Protein AF-A0AB34JP98-F1 (afdb_monomer_lite)

Sequence (285 aa):
MFPFFKPPPPPPPPPLPWWGEPVTPLLPNLSVLEASLFVIFMSFLMFVRIYGETHEMKKKADLHMGALNRVNVFKECFLGYVNAGMLEPIIAIASDDVLSARALVINMCQLIGLFSWLYLLSDAFDITDTQQGFIYWDRVCEQGTKTSKDLPEWLIVKKAESKGYRTDDAVALRGSILRDVALWFMLACSMSAFFGVTTHRDVIHSHAVVILWALLHHQSRLATAWRGTGYFHTFFSPSAALLPLEYCFNLTDQEMIGDEDGVGDLDKWRQYIISESGVELIIHA

Structure (mmCIF, N/CA/C/O backbone):
data_AF-A0AB34JP98-F1
#
_entry.id   AF-A0AB34JP98-F1
#
loop_
_atom_site.group_PDB
_atom_site.id
_atom_site.type_symbol
_atom_site.label_atom_id
_atom_site.label_alt_id
_atom_site.label_comp_id
_atom_site.label_asym_id
_atom_site.label_entity_id
_atom_site.label_seq_id
_atom_site.pdbx_PDB_ins_code
_atom_site.Cartn_x
_atom_site.Cartn_y
_atom_site.Cartn_z
_atom_site.occupancy
_atom_site.B_iso_or_equiv
_atom_site.auth_seq_id
_atom_site.auth_comp_id
_atom_site.auth_asym_id
_atom_site.auth_atom_id
_atom_site.pdbx_PDB_model_num
ATOM 1 N N . MET A 1 1 ? 46.764 -34.231 -48.832 1.00 47.03 1 MET A N 1
ATOM 2 C CA . MET A 1 1 ? 46.264 -32.870 -48.542 1.00 47.03 1 MET A CA 1
ATOM 3 C C . MET A 1 1 ? 44.866 -33.049 -47.966 1.00 47.03 1 MET A C 1
ATOM 5 O O . MET A 1 1 ? 43.981 -33.457 -48.704 1.00 47.03 1 MET A O 1
ATOM 9 N N . PHE A 1 2 ? 44.704 -32.949 -46.643 1.00 46.94 2 PHE A N 1
ATOM 10 C CA . PHE A 1 2 ? 43.411 -33.194 -45.992 1.00 46.94 2 PHE A CA 1
ATOM 11 C C . PHE A 1 2 ? 42.450 -32.031 -46.283 1.00 46.94 2 PHE A C 1
ATOM 13 O O . PHE A 1 2 ? 42.879 -30.878 -46.201 1.00 46.94 2 PHE A O 1
ATOM 20 N N . PRO A 1 3 ? 41.181 -32.300 -46.631 1.00 56.00 3 PRO A N 1
ATOM 21 C CA . PRO A 1 3 ? 40.199 -31.247 -46.825 1.00 56.00 3 PRO A CA 1
ATOM 22 C C . PRO A 1 3 ? 39.907 -30.575 -45.480 1.00 56.00 3 PRO A C 1
ATOM 24 O O . PRO A 1 3 ? 39.622 -31.241 -44.484 1.00 56.00 3 PRO A O 1
ATOM 27 N N . PHE A 1 4 ? 39.997 -29.246 -45.459 1.00 52.81 4 PHE A N 1
ATOM 28 C CA . PHE A 1 4 ? 39.575 -28.414 -44.339 1.00 52.81 4 PHE A CA 1
ATOM 29 C C . PHE A 1 4 ? 38.091 -28.675 -44.046 1.00 52.81 4 PHE A C 1
ATOM 31 O O . PHE A 1 4 ? 37.215 -28.236 -44.793 1.00 52.81 4 PHE A O 1
ATOM 38 N N . PHE A 1 5 ? 37.803 -29.382 -42.953 1.00 58.97 5 PHE A N 1
ATOM 39 C CA . PHE A 1 5 ? 36.463 -29.435 -42.383 1.00 58.97 5 PHE A CA 1
ATOM 40 C C . PHE A 1 5 ? 36.137 -28.054 -41.818 1.00 58.97 5 PHE A C 1
ATOM 42 O O . PHE A 1 5 ? 36.693 -27.629 -40.806 1.00 58.97 5 PHE A O 1
ATOM 49 N N . LYS A 1 6 ? 35.249 -27.332 -42.501 1.00 60.62 6 LYS A N 1
ATOM 50 C CA . LYS A 1 6 ? 34.648 -26.116 -41.960 1.00 60.62 6 LYS A CA 1
ATOM 51 C C . LYS A 1 6 ? 33.726 -26.557 -40.812 1.00 60.62 6 LYS A C 1
ATOM 53 O O . LYS A 1 6 ? 32.852 -27.388 -41.068 1.00 60.62 6 LYS A O 1
ATOM 58 N N . PRO A 1 7 ? 33.922 -26.085 -39.569 1.00 69.94 7 PRO A N 1
ATOM 59 C CA . PRO A 1 7 ? 33.027 -26.448 -38.481 1.00 69.94 7 PRO A CA 1
ATOM 60 C C . PRO A 1 7 ? 31.597 -26.004 -38.823 1.00 69.94 7 PRO A C 1
ATOM 62 O O . PRO A 1 7 ? 31.424 -24.963 -39.473 1.00 69.94 7 PRO A O 1
ATOM 65 N N . PRO A 1 8 ? 30.577 -26.794 -38.442 1.00 75.25 8 PRO A N 1
ATOM 66 C CA . PRO A 1 8 ? 29.191 -26.418 -38.661 1.00 75.25 8 PRO A CA 1
ATOM 67 C C . PRO A 1 8 ? 28.906 -25.076 -37.971 1.00 75.25 8 PRO A C 1
ATOM 69 O O . PRO A 1 8 ? 29.498 -24.790 -36.924 1.00 75.25 8 PRO A O 1
ATOM 72 N N . PRO A 1 9 ? 28.032 -24.235 -38.552 1.00 75.69 9 PRO A N 1
ATOM 73 C CA . PRO A 1 9 ? 27.639 -22.993 -37.909 1.00 75.69 9 PRO A CA 1
ATOM 74 C C . PRO A 1 9 ? 27.062 -23.297 -36.517 1.00 75.69 9 PRO A C 1
ATOM 76 O O . PRO A 1 9 ? 26.390 -24.322 -36.352 1.00 75.69 9 PRO A O 1
ATOM 79 N N . PRO A 1 10 ? 27.328 -22.440 -35.515 1.00 74.44 10 PRO A N 1
ATOM 80 C CA . PRO A 1 10 ? 26.731 -22.607 -34.201 1.00 74.44 10 PRO A CA 1
ATOM 81 C C . PRO A 1 10 ? 25.202 -22.627 -34.334 1.00 74.44 10 PRO A C 1
ATOM 83 O O . PRO A 1 10 ? 24.657 -21.939 -35.206 1.00 74.44 10 PRO A O 1
ATOM 86 N N . PRO A 1 11 ? 24.502 -23.422 -33.504 1.00 77.12 11 PRO A N 1
ATOM 87 C CA . PRO A 1 11 ? 23.050 -23.422 -33.502 1.00 77.12 11 PRO A CA 1
ATOM 88 C C . PRO A 1 11 ? 22.539 -21.996 -33.254 1.00 77.12 11 PRO A C 1
ATOM 90 O O . PRO A 1 11 ? 23.183 -21.239 -32.516 1.00 77.12 11 PRO A O 1
ATOM 93 N N . PRO A 1 12 ? 21.407 -21.612 -33.868 1.00 76.62 12 PRO A N 1
ATOM 94 C CA . PRO A 1 12 ? 20.801 -20.324 -33.583 1.00 76.62 12 PRO A CA 1
ATOM 95 C C . PRO A 1 12 ? 20.562 -20.208 -32.071 1.00 76.62 12 PRO A C 1
ATOM 97 O O . PRO A 1 12 ? 20.202 -21.208 -31.436 1.00 76.62 12 PRO A O 1
ATOM 100 N N . PRO A 1 13 ? 20.788 -19.021 -31.479 1.00 73.69 13 PRO A N 1
ATOM 101 C CA . PRO A 1 13 ? 20.488 -18.811 -30.074 1.00 73.69 13 PRO A CA 1
ATOM 102 C C . PRO A 1 13 ? 19.017 -19.166 -29.813 1.00 73.69 13 PRO A C 1
ATOM 104 O O . PRO A 1 13 ? 18.175 -18.955 -30.694 1.00 73.69 13 PRO A O 1
ATOM 107 N N . PRO A 1 14 ? 18.700 -19.731 -28.635 1.00 76.69 14 PRO A N 1
ATOM 108 C CA . PRO A 1 14 ? 17.322 -20.029 -28.287 1.00 76.69 14 PRO A CA 1
ATOM 109 C C . PRO A 1 14 ? 16.480 -18.751 -28.411 1.00 76.69 14 PRO A C 1
ATOM 111 O O . PRO A 1 14 ? 16.977 -17.670 -28.070 1.00 76.69 14 PRO A O 1
ATOM 114 N N . PRO A 1 15 ? 15.235 -18.852 -28.914 1.00 68.94 15 PRO A N 1
ATOM 115 C CA . PRO A 1 15 ? 14.340 -17.708 -28.961 1.00 68.94 15 PRO A CA 1
ATOM 116 C C . PRO A 1 15 ? 14.237 -17.113 -27.560 1.00 68.94 15 PRO A C 1
ATOM 118 O O . PRO A 1 15 ? 14.167 -17.847 -26.567 1.00 68.94 15 PRO A O 1
ATOM 121 N N . LEU A 1 16 ? 14.288 -15.782 -27.487 1.00 64.19 16 LEU A N 1
ATOM 122 C CA . LEU A 1 16 ? 14.105 -15.098 -26.220 1.00 64.19 16 LEU A CA 1
ATOM 123 C C . LEU A 1 16 ? 12.749 -15.527 -25.648 1.00 64.19 16 LEU A C 1
ATOM 125 O O . LEU A 1 16 ? 11.778 -15.671 -26.393 1.00 64.19 16 LEU A O 1
ATOM 129 N N . PRO A 1 17 ? 12.665 -15.775 -24.337 1.00 69.06 17 PRO A N 1
ATOM 130 C CA . PRO A 1 17 ? 11.375 -16.033 -23.732 1.00 69.06 17 PRO A CA 1
ATOM 131 C C . PRO A 1 17 ? 10.447 -14.834 -23.965 1.00 69.06 17 PRO A C 1
ATOM 133 O O . PRO A 1 17 ? 10.914 -13.703 -24.076 1.00 69.06 17 PRO A O 1
ATOM 136 N N . TRP A 1 18 ? 9.135 -15.073 -24.008 1.00 60.84 18 TRP A N 1
ATOM 137 C CA . TRP A 1 18 ? 8.120 -14.076 -24.389 1.00 60.84 18 TRP A CA 1
ATOM 138 C C . TRP A 1 18 ? 8.167 -12.766 -23.575 1.00 60.84 18 TRP A C 1
ATOM 140 O O . TRP A 1 18 ? 7.669 -11.742 -24.026 1.00 60.84 18 TRP A O 1
ATOM 150 N N . TRP A 1 19 ? 8.787 -12.772 -22.391 1.00 57.00 19 TRP A N 1
ATOM 151 C CA . TRP A 1 19 ? 8.997 -11.584 -21.555 1.00 57.00 19 TRP A CA 1
ATOM 152 C C . TRP A 1 19 ? 10.224 -10.734 -21.940 1.00 57.00 19 TRP A C 1
ATOM 154 O O . TRP A 1 19 ? 10.416 -9.653 -21.384 1.00 57.00 19 TRP A O 1
ATOM 164 N N . GLY A 1 20 ? 11.079 -11.226 -22.841 1.00 49.75 20 GLY A N 1
ATOM 165 C CA . GLY A 1 20 ? 12.295 -10.571 -23.330 1.00 49.75 20 GLY A CA 1
ATOM 166 C C . GLY A 1 20 ? 12.201 -10.050 -24.766 1.00 49.75 20 GLY A C 1
ATOM 167 O O . GLY A 1 20 ? 13.146 -9.415 -25.230 1.00 49.75 20 GLY A O 1
ATOM 168 N N . GLU A 1 21 ? 11.096 -10.301 -25.471 1.00 55.06 21 GLU A N 1
ATOM 169 C CA . GLU A 1 21 ? 10.878 -9.742 -26.804 1.00 55.06 21 GLU A CA 1
ATOM 170 C C . GLU A 1 21 ? 10.379 -8.287 -26.703 1.00 55.06 21 GLU A C 1
ATOM 172 O O . GLU A 1 21 ? 9.489 -7.991 -25.898 1.00 55.06 21 GLU A O 1
ATOM 177 N N . PRO A 1 22 ? 10.935 -7.347 -27.491 1.00 53.91 22 PRO A N 1
ATOM 178 C CA . PRO A 1 22 ? 10.372 -6.010 -27.595 1.00 53.91 22 PRO A CA 1
ATOM 179 C C . PRO A 1 22 ? 8.968 -6.117 -28.192 1.00 53.91 22 PRO A C 1
ATOM 181 O O . PRO A 1 22 ? 8.794 -6.617 -29.303 1.00 53.91 22 PRO A O 1
ATOM 184 N N . VAL A 1 23 ? 7.962 -5.651 -27.450 1.00 54.41 23 VAL A N 1
ATOM 185 C CA . VAL A 1 23 ? 6.577 -5.624 -27.925 1.00 54.41 23 VAL A CA 1
ATOM 186 C C . VAL A 1 23 ? 6.537 -4.770 -29.190 1.00 54.41 23 VAL A C 1
ATOM 188 O O . VAL A 1 23 ? 6.901 -3.594 -29.159 1.00 54.41 23 VAL A O 1
ATOM 191 N N . THR A 1 24 ? 6.120 -5.354 -30.315 1.00 52.94 24 THR A N 1
ATOM 192 C CA . THR A 1 24 ? 5.884 -4.591 -31.544 1.00 52.94 24 THR A CA 1
ATOM 193 C C . THR A 1 24 ? 4.875 -3.485 -31.239 1.00 52.94 24 THR A C 1
ATOM 195 O O . THR A 1 24 ? 3.748 -3.808 -30.850 1.00 52.94 24 THR A O 1
ATOM 198 N N . PRO A 1 25 ? 5.239 -2.199 -31.397 1.00 50.97 25 PRO A N 1
ATOM 199 C CA . PRO A 1 25 ? 4.312 -1.111 -31.140 1.00 50.97 25 PRO A CA 1
ATOM 200 C C . PRO A 1 25 ? 3.125 -1.262 -32.093 1.00 50.97 25 PRO A C 1
ATOM 202 O O . PRO A 1 25 ? 3.290 -1.272 -33.313 1.00 50.97 25 PRO A O 1
ATOM 205 N N . LEU A 1 26 ? 1.920 -1.405 -31.535 1.00 47.91 26 LEU A N 1
ATOM 206 C CA . LEU A 1 26 ? 0.688 -1.628 -32.300 1.00 47.91 26 LEU A CA 1
ATOM 207 C C . LEU A 1 26 ? 0.361 -0.468 -33.261 1.00 47.91 26 LEU A C 1
ATOM 209 O O . LEU A 1 26 ? -0.455 -0.643 -34.164 1.00 47.91 26 LEU A O 1
ATOM 213 N N . LEU A 1 27 ? 0.982 0.710 -33.089 1.00 48.56 27 LEU A N 1
ATOM 214 C CA . LEU A 1 27 ? 0.747 1.910 -33.894 1.00 48.56 27 LEU A CA 1
ATOM 215 C C . LEU A 1 27 ? 2.050 2.720 -34.113 1.00 48.56 27 LEU A C 1
ATOM 217 O O . LEU A 1 27 ? 2.777 2.986 -33.164 1.00 48.56 27 LEU A O 1
ATOM 221 N N . PRO A 1 28 ? 2.360 3.194 -35.332 1.00 47.50 28 PRO A N 1
ATOM 222 C CA . PRO A 1 28 ? 3.629 3.878 -35.628 1.00 47.50 28 PRO A CA 1
ATOM 223 C C . PRO A 1 28 ? 3.754 5.320 -35.085 1.00 47.50 28 PRO A C 1
ATOM 225 O O . PRO A 1 28 ? 4.837 5.891 -35.148 1.00 47.50 28 PRO A O 1
ATOM 228 N N . ASN A 1 29 ? 2.690 5.910 -34.521 1.00 53.41 29 ASN A N 1
ATOM 229 C CA . ASN A 1 29 ? 2.668 7.281 -33.972 1.00 53.41 29 ASN A CA 1
ATOM 230 C C . ASN A 1 29 ? 2.452 7.281 -32.446 1.00 53.41 29 ASN A C 1
ATOM 232 O O . ASN A 1 29 ? 1.542 7.930 -31.928 1.00 53.41 29 ASN A O 1
ATOM 236 N N . LEU A 1 30 ? 3.263 6.492 -31.740 1.00 54.66 30 LEU A N 1
ATOM 237 C CA . LEU A 1 30 ? 3.026 6.099 -30.351 1.00 54.66 30 LEU A CA 1
ATOM 238 C C . LEU A 1 30 ? 3.158 7.273 -29.346 1.00 54.66 30 LEU A C 1
ATOM 240 O O . LEU A 1 30 ? 2.386 7.325 -28.402 1.00 54.66 30 LEU A O 1
ATOM 244 N N . SER A 1 31 ? 3.989 8.301 -29.577 1.00 69.12 31 SER A N 1
ATOM 245 C CA . SER A 1 31 ? 4.333 9.289 -28.524 1.00 69.12 31 SER A CA 1
ATOM 246 C C . SER A 1 31 ? 3.181 10.181 -28.024 1.00 69.12 31 SER A C 1
ATOM 248 O O . SER A 1 31 ? 3.008 10.356 -26.819 1.00 69.12 31 SER A O 1
ATOM 250 N N . VAL A 1 32 ? 2.366 10.750 -28.922 1.00 75.12 32 VAL A N 1
ATOM 251 C CA . VAL A 1 32 ? 1.217 11.595 -28.526 1.00 75.12 32 VAL A CA 1
ATOM 252 C C . VAL A 1 32 ? 0.088 10.736 -27.958 1.00 75.12 32 VAL A C 1
ATOM 254 O O . VAL A 1 32 ? -0.595 11.144 -27.016 1.00 75.12 32 VAL A O 1
ATOM 257 N N . LEU A 1 33 ? -0.094 9.533 -28.507 1.00 76.06 33 LEU A N 1
ATOM 258 C CA . LEU A 1 33 ? -1.110 8.592 -28.052 1.00 76.06 33 LEU A CA 1
ATOM 259 C C . LEU A 1 33 ? -0.773 8.031 -26.664 1.00 76.06 33 LEU A C 1
ATOM 261 O O . LEU A 1 33 ? -1.637 8.042 -25.798 1.00 76.06 33 LEU A O 1
ATOM 265 N N . GLU A 1 34 ? 0.469 7.613 -26.423 1.00 71.88 34 GLU A N 1
ATOM 266 C CA . GLU A 1 34 ? 0.982 7.168 -25.121 1.00 71.88 34 GLU A CA 1
ATOM 267 C C . GLU A 1 34 ? 0.812 8.246 -24.056 1.00 71.88 34 GLU A C 1
ATOM 269 O O . GLU A 1 34 ? 0.261 7.973 -22.993 1.00 71.88 34 GLU A O 1
ATOM 274 N N . ALA A 1 35 ? 1.237 9.480 -24.352 1.00 76.12 35 ALA A N 1
ATOM 275 C CA . ALA A 1 35 ? 1.086 10.598 -23.429 1.00 76.12 35 ALA A CA 1
ATOM 276 C C . ALA A 1 35 ? -0.396 10.854 -23.110 1.00 76.12 35 ALA A C 1
ATOM 278 O O . ALA A 1 35 ? -0.759 11.052 -21.952 1.00 76.12 35 ALA A O 1
ATOM 279 N N . SER A 1 36 ? -1.269 10.783 -24.119 1.00 81.31 36 SER A N 1
ATOM 280 C CA . SER A 1 36 ? -2.717 10.941 -23.937 1.00 81.31 36 SER A CA 1
ATOM 281 C C . SER A 1 36 ? -3.316 9.805 -23.102 1.00 81.31 36 SER A C 1
ATOM 283 O O . SER A 1 36 ? -4.088 10.065 -22.182 1.00 81.31 36 SER A O 1
ATOM 285 N N . LEU A 1 37 ? -2.938 8.552 -23.369 1.00 81.75 37 LEU A N 1
ATOM 286 C CA . LEU A 1 37 ? -3.381 7.380 -22.610 1.00 81.75 37 LEU A CA 1
ATOM 287 C C . LEU A 1 37 ? -2.892 7.429 -21.160 1.00 81.75 37 LEU A C 1
ATOM 289 O O . LEU A 1 37 ? -3.658 7.125 -20.249 1.00 81.75 37 LEU A O 1
ATOM 293 N N . PHE A 1 38 ? -1.655 7.870 -20.934 1.00 81.94 38 PHE A N 1
ATOM 294 C CA . PHE A 1 38 ? -1.092 8.073 -19.604 1.00 81.94 38 PHE A CA 1
ATOM 295 C C . PHE A 1 38 ? -1.853 9.150 -18.824 1.00 81.94 38 PHE A C 1
ATOM 297 O O . PHE A 1 38 ? -2.228 8.933 -17.672 1.00 81.94 38 PHE A O 1
ATOM 304 N N . VAL A 1 39 ? -2.149 10.291 -19.457 1.00 85.31 39 VAL A N 1
ATOM 305 C CA . VAL A 1 39 ? -2.944 11.363 -18.839 1.00 85.31 39 VAL A CA 1
ATOM 306 C C . VAL A 1 39 ? -4.356 10.881 -18.518 1.00 85.31 39 VAL A C 1
ATOM 308 O O . VAL A 1 39 ? -4.843 11.144 -17.419 1.00 85.31 39 VAL A O 1
ATOM 311 N N . ILE A 1 40 ? -5.005 10.144 -19.425 1.00 88.00 40 ILE A N 1
ATOM 312 C CA . ILE A 1 40 ? -6.331 9.556 -19.184 1.00 88.00 40 ILE A CA 1
ATOM 313 C C . ILE A 1 40 ? -6.274 8.581 -18.003 1.00 88.00 40 ILE A C 1
ATOM 315 O O . ILE A 1 40 ? -7.127 8.643 -17.120 1.00 88.00 40 ILE A O 1
ATOM 319 N N . PHE A 1 41 ? -5.253 7.724 -17.949 1.00 87.50 41 PHE A N 1
ATOM 320 C CA . PHE A 1 41 ? -5.064 6.755 -16.874 1.00 87.50 41 PHE A CA 1
ATOM 321 C C . PHE A 1 41 ? -4.868 7.432 -15.510 1.00 87.50 41 PHE A C 1
ATOM 323 O O . PHE A 1 41 ? -5.579 7.119 -14.557 1.00 87.50 41 PHE A O 1
ATOM 330 N N . MET A 1 42 ? -3.978 8.423 -15.420 1.00 87.00 42 MET A N 1
ATOM 331 C CA . MET A 1 42 ? -3.752 9.171 -14.177 1.00 87.00 42 MET A CA 1
ATOM 332 C C . MET A 1 42 ? -4.985 9.985 -13.768 1.00 87.00 42 MET A C 1
ATOM 334 O O . MET A 1 42 ? -5.328 10.046 -12.588 1.00 87.00 42 MET A O 1
ATOM 338 N N . SER A 1 43 ? -5.701 10.559 -14.741 1.00 87.12 43 SER A N 1
ATOM 339 C CA . SER A 1 43 ? -6.963 11.270 -14.498 1.00 87.12 43 SER A CA 1
ATOM 340 C C . SER A 1 43 ? -8.042 10.331 -13.960 1.00 87.12 43 SER A C 1
ATOM 342 O O . SER A 1 43 ? -8.791 10.710 -13.063 1.00 87.12 43 SER A O 1
ATOM 344 N N . PHE A 1 44 ? -8.104 9.095 -14.462 1.00 88.94 44 PHE A N 1
ATOM 345 C CA . PHE A 1 44 ? -9.003 8.063 -13.950 1.00 88.94 44 PHE A CA 1
ATOM 346 C C . PHE A 1 44 ? -8.671 7.690 -12.498 1.00 88.94 44 PHE A C 1
ATOM 348 O O . PHE A 1 44 ? -9.576 7.646 -11.667 1.00 88.94 44 PHE A O 1
ATOM 355 N N . LEU A 1 45 ? -7.393 7.491 -12.161 1.00 87.31 45 LEU A N 1
ATOM 356 C CA . LEU A 1 45 ? -6.971 7.198 -10.784 1.00 87.31 45 LEU A CA 1
ATOM 357 C C . LEU A 1 45 ? -7.325 8.343 -9.823 1.00 87.31 45 LEU A C 1
ATOM 359 O O . LEU A 1 45 ? -7.906 8.112 -8.760 1.00 87.31 45 LEU A O 1
ATOM 363 N N . MET A 1 46 ? -7.069 9.585 -10.240 1.00 85.88 46 MET A N 1
ATOM 364 C CA . MET A 1 46 ? -7.482 10.784 -9.507 1.00 85.88 46 MET A CA 1
ATOM 365 C C . MET A 1 46 ? -9.002 10.859 -9.335 1.00 85.88 46 MET A C 1
ATOM 367 O O . MET A 1 46 ? -9.481 11.161 -8.244 1.00 85.88 46 MET A O 1
ATOM 371 N N . PHE A 1 47 ? -9.772 10.555 -10.381 1.00 86.06 47 PHE A N 1
ATOM 372 C CA . PHE A 1 47 ? -11.231 10.540 -10.318 1.00 86.06 47 PHE A CA 1
ATOM 373 C C . PHE A 1 47 ? -11.746 9.502 -9.316 1.00 86.06 47 PHE A C 1
ATOM 375 O O . PHE A 1 47 ? -12.570 9.838 -8.465 1.00 86.06 47 PHE A O 1
ATOM 382 N N . VAL A 1 48 ? -11.235 8.265 -9.368 1.00 83.56 48 VAL A N 1
ATOM 383 C CA . VAL A 1 48 ? -11.609 7.201 -8.422 1.00 83.56 48 VAL A CA 1
ATOM 384 C C . VAL A 1 48 ? -11.312 7.628 -6.987 1.00 83.56 48 VAL A C 1
ATOM 386 O O . VAL A 1 48 ? -12.142 7.416 -6.100 1.00 83.56 48 VAL A O 1
ATOM 389 N N . ARG A 1 49 ? -10.162 8.272 -6.760 1.00 82.38 49 ARG A N 1
ATOM 390 C CA . ARG A 1 49 ? -9.789 8.802 -5.450 1.00 82.38 49 ARG A CA 1
ATOM 391 C C . ARG A 1 49 ? -10.774 9.862 -4.960 1.00 82.38 49 ARG A C 1
ATOM 393 O O . ARG A 1 49 ? -11.340 9.690 -3.884 1.00 82.38 49 ARG A O 1
ATOM 400 N N . ILE A 1 50 ? -10.988 10.923 -5.743 1.00 81.69 50 ILE A N 1
ATOM 401 C CA . ILE A 1 50 ? -11.883 12.036 -5.385 1.00 81.69 50 ILE A CA 1
ATOM 402 C C . ILE A 1 50 ? -13.288 11.499 -5.096 1.00 81.69 50 ILE A C 1
ATOM 404 O O . ILE A 1 50 ? -13.905 11.869 -4.101 1.00 81.69 50 ILE A O 1
ATOM 408 N N . TYR A 1 51 ? -13.777 10.577 -5.928 1.00 80.38 51 TYR A N 1
ATOM 409 C CA . TYR A 1 51 ? -15.081 9.954 -5.735 1.00 80.38 51 TYR A CA 1
ATOM 410 C C . TYR A 1 51 ? -15.173 9.146 -4.433 1.00 80.38 51 TYR A C 1
ATOM 412 O O . TYR A 1 51 ? -16.197 9.173 -3.757 1.00 80.38 51 TYR A O 1
ATOM 420 N N . GLY A 1 52 ? -14.128 8.417 -4.044 1.00 71.88 52 GLY A N 1
ATOM 421 C CA . GLY A 1 52 ? -14.160 7.693 -2.775 1.00 71.88 52 GLY A CA 1
ATOM 422 C C . GLY A 1 52 ? -13.891 8.565 -1.550 1.00 71.88 52 GLY A C 1
ATOM 423 O O . GLY A 1 52 ? -14.347 8.226 -0.461 1.00 71.88 52 GLY A O 1
ATOM 424 N N . GLU A 1 53 ? -13.218 9.708 -1.696 1.00 70.19 53 GLU A N 1
ATOM 425 C CA . GLU A 1 53 ? -13.048 10.681 -0.609 1.00 70.19 53 GLU A CA 1
ATOM 426 C C . GLU A 1 53 ? -14.368 11.331 -0.181 1.00 70.19 53 GLU A C 1
ATOM 428 O O . GLU A 1 53 ? -14.517 11.655 0.997 1.00 70.19 53 GLU A O 1
ATOM 433 N N . THR A 1 54 ? -15.338 11.469 -1.089 1.00 71.00 54 THR A N 1
ATOM 434 C CA . THR A 1 54 ? -16.651 12.069 -0.790 1.00 71.00 54 THR A CA 1
ATOM 435 C C . THR A 1 54 ? -17.608 11.143 -0.037 1.00 71.00 54 THR A C 1
ATOM 437 O O . THR A 1 54 ? -18.664 11.596 0.401 1.00 71.00 54 THR A O 1
ATOM 440 N N . HIS A 1 55 ? -17.263 9.865 0.144 1.00 69.75 55 HIS A N 1
ATOM 441 C CA . HIS A 1 55 ? -18.094 8.916 0.881 1.00 69.75 55 HIS A CA 1
ATOM 442 C C . HIS A 1 55 ? -17.815 8.967 2.385 1.00 69.75 55 HIS A C 1
ATOM 444 O O . HIS A 1 55 ? -16.663 8.924 2.825 1.00 69.75 55 HIS A O 1
ATOM 450 N N . GLU A 1 56 ? -18.889 9.002 3.174 1.00 67.31 56 GLU A N 1
ATOM 451 C CA . GLU A 1 56 ? -18.812 9.000 4.633 1.00 67.31 56 GLU A CA 1
ATOM 452 C C . GLU A 1 56 ? -18.266 7.671 5.182 1.00 67.31 56 GLU A C 1
ATOM 454 O O . GLU A 1 56 ? -18.419 6.593 4.591 1.00 67.31 56 GLU A O 1
ATOM 459 N N . MET A 1 57 ? -17.621 7.747 6.347 1.00 68.94 57 MET A N 1
ATOM 460 C CA . MET A 1 57 ? -17.169 6.555 7.059 1.00 68.94 57 MET A CA 1
ATOM 461 C C . MET A 1 57 ? -18.355 5.767 7.607 1.00 68.94 57 MET A C 1
ATOM 463 O O . MET A 1 57 ? -19.373 6.340 8.006 1.00 68.94 57 MET A O 1
ATOM 467 N N . LYS A 1 58 ? -18.218 4.440 7.677 1.00 71.94 58 LYS A N 1
ATOM 468 C CA . LYS A 1 58 ? -19.226 3.632 8.360 1.00 71.94 58 LYS A CA 1
ATOM 469 C C . LYS A 1 58 ? -19.126 3.872 9.860 1.00 71.94 58 LYS A C 1
ATOM 471 O O . LYS A 1 58 ? -18.039 3.938 10.414 1.00 71.94 58 LYS A O 1
ATOM 476 N N . LYS A 1 59 ? -20.278 3.917 10.528 1.00 75.81 59 LYS A N 1
ATOM 477 C CA . LYS A 1 59 ? -20.347 3.985 11.996 1.00 75.81 59 LYS A CA 1
ATOM 478 C C . LYS A 1 59 ? -20.015 2.650 12.670 1.00 75.81 59 LYS A C 1
ATOM 480 O O . LYS A 1 59 ? -19.702 2.636 13.852 1.00 75.81 59 LYS A O 1
ATOM 485 N N . LYS A 1 60 ? -20.121 1.541 11.929 1.00 78.62 60 LYS A N 1
ATOM 486 C CA . LYS A 1 60 ? -19.837 0.179 12.393 1.00 78.62 60 LYS A CA 1
ATOM 487 C C . LYS A 1 60 ? -19.026 -0.577 11.346 1.00 78.62 60 LYS A C 1
ATOM 489 O O . LYS A 1 60 ? -19.325 -0.445 10.154 1.00 78.62 60 LYS A O 1
ATOM 494 N N . ALA A 1 61 ? -18.054 -1.369 11.779 1.00 80.00 61 ALA A N 1
ATOM 495 C CA . ALA A 1 61 ? -17.251 -2.217 10.907 1.00 80.00 61 ALA A CA 1
ATOM 496 C C . ALA A 1 61 ? -16.997 -3.592 11.533 1.00 80.00 61 ALA A C 1
ATOM 498 O O . ALA A 1 61 ? -16.714 -3.699 12.723 1.00 80.00 61 ALA A O 1
ATOM 499 N N . ASP A 1 62 ? -17.078 -4.628 10.704 1.00 80.81 62 ASP A N 1
ATOM 500 C CA . ASP A 1 62 ? -16.733 -5.995 11.080 1.00 80.81 62 ASP A CA 1
ATOM 501 C C . ASP A 1 62 ? -15.220 -6.208 10.948 1.00 80.81 62 ASP A C 1
ATOM 503 O O . ASP A 1 62 ? -14.621 -5.813 9.941 1.00 80.81 62 ASP A O 1
ATOM 507 N N . LEU A 1 63 ? -14.622 -6.824 11.968 1.00 82.12 63 LEU A N 1
ATOM 508 C CA . LEU A 1 63 ? -13.226 -7.240 12.003 1.00 82.12 63 LEU A CA 1
ATOM 509 C C . LEU A 1 63 ? -13.153 -8.766 12.045 1.00 82.12 63 LEU A C 1
ATOM 511 O O . LEU A 1 63 ? -13.717 -9.383 12.943 1.00 82.12 63 LEU A O 1
ATOM 515 N N . HIS A 1 64 ? -12.423 -9.365 11.107 1.00 82.12 64 HIS A N 1
ATOM 516 C CA . HIS A 1 64 ? -12.172 -10.805 11.071 1.00 82.12 64 HIS A CA 1
ATOM 517 C C . HIS A 1 64 ? -10.728 -11.117 11.482 1.00 82.12 64 HIS A C 1
ATOM 519 O O . HIS A 1 64 ? -9.797 -10.909 10.695 1.00 82.12 64 HIS A O 1
ATOM 525 N N . MET A 1 65 ? -10.538 -11.681 12.678 1.00 77.00 65 MET A N 1
ATOM 526 C CA . MET A 1 65 ? -9.208 -11.939 13.256 1.0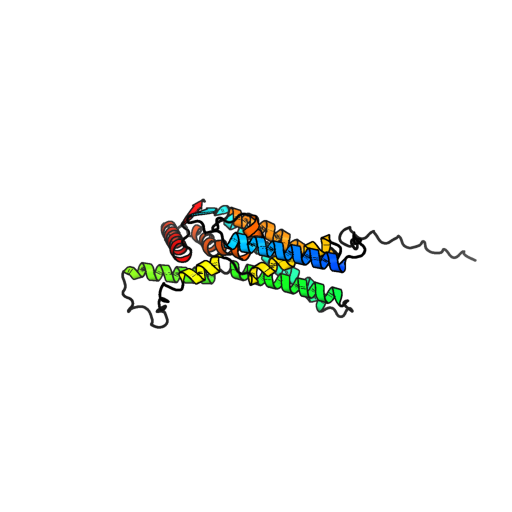0 77.00 65 MET A CA 1
ATOM 527 C C . MET A 1 65 ? -8.388 -12.932 12.422 1.00 77.00 65 MET A C 1
ATOM 529 O O . MET A 1 65 ? -7.228 -12.681 12.086 1.00 77.00 65 MET A O 1
ATOM 533 N N . GLY A 1 66 ? -9.017 -14.009 11.939 1.00 80.00 66 GLY A N 1
ATOM 534 C CA . GLY A 1 66 ? -8.353 -14.962 11.043 1.00 80.00 66 GLY A CA 1
ATOM 535 C C . GLY A 1 66 ? -7.887 -14.355 9.709 1.00 80.00 66 GLY A C 1
ATOM 536 O O . GLY A 1 66 ? -6.902 -14.814 9.127 1.00 80.00 66 GLY A O 1
ATOM 537 N N . ALA A 1 67 ? -8.570 -13.324 9.199 1.00 84.31 67 ALA A N 1
ATOM 538 C CA . ALA A 1 67 ? -8.133 -12.596 8.006 1.00 84.31 67 ALA A CA 1
ATOM 539 C C . ALA A 1 67 ? -7.005 -11.608 8.324 1.00 84.31 67 ALA A C 1
ATOM 541 O O . ALA A 1 67 ? -6.067 -11.495 7.536 1.00 84.31 67 ALA A O 1
ATOM 542 N N . LEU A 1 68 ? -7.046 -10.968 9.492 1.00 84.62 68 LEU A N 1
ATOM 543 C CA . LEU A 1 68 ? -5.989 -10.084 9.975 1.00 84.62 68 LEU A CA 1
ATOM 544 C C . LEU A 1 68 ? -4.648 -10.824 10.140 1.00 84.62 68 LEU A C 1
ATOM 546 O O . LEU A 1 68 ? -3.612 -10.331 9.700 1.00 84.62 68 LEU A O 1
ATOM 550 N N . ASN A 1 69 ? -4.660 -12.064 10.636 1.00 85.19 69 ASN A N 1
ATOM 551 C CA . ASN A 1 69 ? -3.444 -12.884 10.683 1.00 85.19 69 ASN A CA 1
ATOM 552 C C . ASN A 1 69 ? -2.894 -13.208 9.276 1.00 85.19 69 ASN A C 1
ATOM 554 O O . ASN A 1 69 ? -1.687 -13.209 9.045 1.00 85.19 69 ASN A O 1
ATOM 558 N N . ARG A 1 70 ? -3.763 -13.417 8.274 1.00 88.94 70 ARG A N 1
ATOM 559 C CA . ARG A 1 70 ? -3.298 -13.573 6.882 1.00 88.94 70 ARG A CA 1
ATOM 560 C C . ARG A 1 70 ? -2.655 -12.294 6.358 1.00 88.94 70 ARG A C 1
ATOM 562 O O . A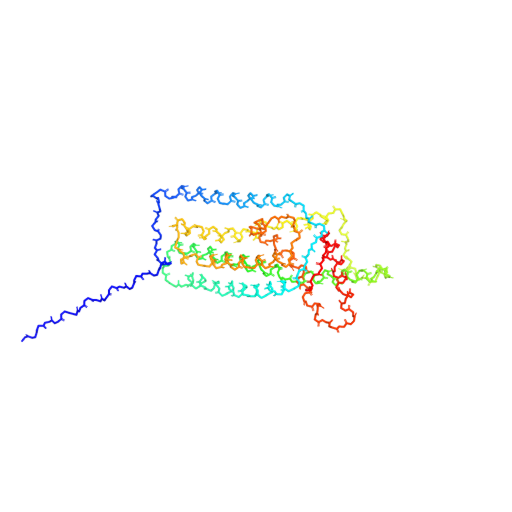RG A 1 70 ? -1.636 -12.381 5.679 1.00 88.94 70 ARG A O 1
ATOM 569 N N . VAL A 1 71 ? -3.206 -11.125 6.690 1.00 90.38 71 VAL A N 1
ATOM 570 C CA . VAL A 1 71 ? -2.587 -9.829 6.367 1.00 90.38 71 VAL A CA 1
ATOM 571 C C . VAL A 1 71 ? -1.167 -9.750 6.941 1.00 90.38 71 VAL A C 1
ATOM 573 O O . VAL A 1 71 ? -0.276 -9.300 6.226 1.00 90.38 71 VAL A O 1
ATOM 576 N N . ASN A 1 72 ? -0.926 -10.263 8.156 1.00 88.62 72 ASN A N 1
ATOM 577 C CA . ASN A 1 72 ? 0.418 -10.352 8.743 1.00 88.62 72 ASN A CA 1
ATOM 578 C C . ASN A 1 72 ? 1.388 -11.179 7.882 1.00 88.62 72 ASN A C 1
ATOM 580 O O . ASN A 1 72 ? 2.499 -10.756 7.590 1.00 88.62 72 ASN A O 1
ATOM 584 N N . VAL A 1 73 ? 0.957 -12.336 7.386 1.00 90.00 73 VAL A N 1
ATOM 585 C CA . VAL A 1 73 ? 1.809 -13.148 6.501 1.00 90.00 73 VAL A CA 1
ATOM 586 C C . VAL A 1 73 ? 2.082 -12.425 5.177 1.00 90.00 73 VAL A C 1
ATOM 588 O O . VAL A 1 73 ? 3.223 -12.359 4.722 1.00 90.00 73 VAL A O 1
ATOM 591 N N . PHE A 1 74 ? 1.048 -11.847 4.557 1.00 91.62 74 PHE A N 1
ATOM 592 C CA . PHE A 1 74 ? 1.199 -11.150 3.279 1.00 91.62 74 PHE A CA 1
ATOM 593 C C . PHE A 1 74 ? 2.056 -9.886 3.389 1.00 91.62 74 PHE A C 1
ATOM 595 O O . PHE A 1 74 ? 2.826 -9.624 2.462 1.00 91.62 74 PHE A O 1
ATOM 602 N N . LYS A 1 75 ? 1.974 -9.125 4.494 1.00 91.31 75 LYS A N 1
ATOM 603 C CA . LYS A 1 75 ? 2.835 -7.949 4.689 1.00 91.31 75 LYS A CA 1
ATOM 604 C C . LYS A 1 75 ? 4.306 -8.352 4.779 1.00 91.31 75 LYS A C 1
ATOM 606 O O . LYS A 1 75 ? 5.124 -7.707 4.137 1.00 91.31 75 LYS A O 1
ATOM 611 N N . GLU A 1 76 ? 4.637 -9.443 5.475 1.00 91.25 76 GLU A N 1
ATOM 612 C CA . GLU A 1 76 ? 6.024 -9.908 5.614 1.00 91.25 76 GLU A CA 1
ATOM 613 C C . GLU A 1 76 ? 6.583 -10.387 4.271 1.00 91.25 76 GLU A C 1
ATOM 615 O O . GLU A 1 76 ? 7.701 -10.037 3.892 1.00 91.25 76 GLU A O 1
ATOM 620 N N . CYS A 1 77 ? 5.781 -11.114 3.484 1.00 93.31 77 CYS A N 1
ATOM 621 C CA . CYS A 1 77 ? 6.164 -11.479 2.120 1.00 93.31 77 CYS A CA 1
ATOM 622 C C . CYS A 1 77 ? 6.394 -10.243 1.238 1.00 93.31 77 CYS A C 1
ATOM 624 O O . CYS A 1 77 ? 7.340 -10.212 0.450 1.00 93.31 77 CYS A O 1
ATOM 626 N N . PHE A 1 78 ? 5.538 -9.226 1.361 1.00 94.88 78 PHE A N 1
ATOM 627 C CA . PHE A 1 78 ? 5.644 -8.009 0.565 1.00 94.88 78 PHE A CA 1
ATOM 628 C C . PHE A 1 78 ? 6.863 -7.171 0.982 1.00 94.88 78 PHE A C 1
ATOM 630 O O . PHE A 1 78 ? 7.664 -6.800 0.126 1.00 94.88 78 PHE A O 1
ATOM 637 N N . LEU A 1 79 ? 7.079 -6.952 2.280 1.00 93.44 79 LEU A N 1
ATOM 638 C CA . LEU A 1 79 ? 8.273 -6.286 2.807 1.00 93.44 79 LEU A CA 1
ATOM 639 C C . LEU A 1 79 ? 9.551 -7.033 2.410 1.00 93.44 79 LEU A C 1
ATOM 641 O O . LEU A 1 79 ? 10.505 -6.414 1.940 1.00 93.44 79 LEU A O 1
ATOM 645 N N . GLY A 1 80 ? 9.556 -8.365 2.517 1.00 94.12 80 GLY A N 1
ATOM 646 C CA . GLY A 1 80 ? 10.664 -9.205 2.066 1.00 94.12 80 GLY A CA 1
ATOM 647 C C . GLY A 1 80 ? 10.964 -9.023 0.576 1.00 94.12 80 GLY A C 1
ATOM 648 O O . GLY A 1 80 ? 12.125 -8.854 0.199 1.00 94.12 80 GLY A O 1
ATOM 649 N N . TYR A 1 81 ? 9.926 -8.981 -0.267 1.00 95.44 81 TYR A N 1
ATOM 650 C CA . TYR A 1 81 ? 10.089 -8.708 -1.693 1.00 95.44 81 TYR A CA 1
ATOM 651 C C . TYR A 1 81 ? 10.631 -7.305 -1.957 1.00 95.44 81 TYR A C 1
ATOM 653 O O . TYR A 1 81 ? 11.556 -7.168 -2.747 1.00 95.44 81 TYR A O 1
ATOM 661 N N . VAL A 1 82 ? 10.083 -6.264 -1.323 1.00 94.19 82 VAL A N 1
ATOM 662 C CA . VAL A 1 82 ? 10.525 -4.880 -1.552 1.00 94.19 82 VAL A CA 1
ATOM 663 C C . VAL A 1 82 ? 11.990 -4.713 -1.148 1.00 94.19 82 VAL A C 1
ATOM 665 O O . VAL A 1 82 ? 12.770 -4.176 -1.931 1.00 94.19 82 VAL A O 1
ATOM 668 N N . ASN A 1 83 ? 12.387 -5.253 0.007 1.00 91.75 83 ASN A N 1
ATOM 669 C CA . ASN A 1 83 ? 13.772 -5.213 0.477 1.00 91.75 83 ASN A CA 1
ATOM 670 C C . ASN A 1 83 ? 14.737 -5.940 -0.474 1.00 91.75 83 ASN A C 1
ATOM 672 O O . ASN A 1 83 ? 15.809 -5.422 -0.780 1.00 91.75 83 ASN A O 1
ATOM 676 N N . ALA A 1 84 ? 14.365 -7.123 -0.972 1.00 92.88 84 ALA A N 1
ATOM 677 C CA . ALA A 1 84 ? 15.198 -7.869 -1.918 1.00 92.88 84 ALA A CA 1
ATOM 678 C C . ALA A 1 84 ? 15.209 -7.230 -3.318 1.00 92.88 84 ALA A C 1
ATOM 680 O O . ALA A 1 84 ? 16.257 -7.119 -3.952 1.00 92.88 84 ALA A O 1
ATOM 681 N N . GLY A 1 85 ? 14.046 -6.787 -3.792 1.00 90.19 85 GLY A N 1
ATOM 682 C CA . GLY A 1 85 ? 13.832 -6.229 -5.123 1.00 90.19 85 GLY A CA 1
ATOM 683 C C . GLY A 1 85 ? 14.547 -4.903 -5.346 1.00 90.19 85 GLY A C 1
ATOM 684 O O . GLY A 1 85 ? 14.845 -4.575 -6.483 1.00 90.19 85 GLY A O 1
ATOM 685 N N . MET A 1 86 ? 14.885 -4.161 -4.287 1.00 91.50 86 MET A N 1
ATOM 686 C CA . MET A 1 86 ? 15.716 -2.956 -4.391 1.00 91.50 86 MET A CA 1
ATOM 687 C C . MET A 1 86 ? 17.151 -3.240 -4.842 1.00 91.50 86 MET A C 1
ATOM 689 O O . MET A 1 86 ? 17.785 -2.364 -5.428 1.00 91.50 86 MET A O 1
ATOM 693 N N . LEU A 1 87 ? 17.679 -4.438 -4.577 1.00 90.56 87 LEU A N 1
ATOM 694 C CA . LEU A 1 87 ? 19.073 -4.763 -4.884 1.00 90.56 87 LEU A CA 1
ATOM 695 C C . LEU A 1 87 ? 19.340 -4.773 -6.389 1.00 90.56 87 LEU A C 1
ATOM 697 O O . LEU A 1 87 ? 20.392 -4.314 -6.818 1.00 90.56 87 LEU A O 1
ATOM 701 N N . GLU A 1 88 ? 18.391 -5.255 -7.188 1.00 87.44 88 GLU A N 1
ATOM 702 C CA . GLU A 1 88 ? 18.526 -5.342 -8.644 1.00 87.44 88 GLU A CA 1
ATOM 703 C C . GLU A 1 88 ? 18.741 -3.964 -9.308 1.00 87.44 88 GLU A C 1
ATOM 705 O O . GLU A 1 88 ? 19.786 -3.788 -9.942 1.00 87.44 88 GLU A O 1
ATOM 710 N N . PRO A 1 89 ? 17.877 -2.946 -9.113 1.00 87.38 89 PRO A N 1
ATOM 711 C CA . PRO A 1 89 ? 18.111 -1.616 -9.665 1.00 87.38 89 PRO A CA 1
ATOM 712 C C . PRO A 1 89 ? 19.333 -0.924 -9.047 1.00 87.38 89 PRO A C 1
ATOM 714 O O . PRO A 1 89 ? 20.028 -0.202 -9.756 1.00 87.38 89 PRO A O 1
ATOM 717 N N . ILE A 1 90 ? 19.653 -1.153 -7.765 1.00 89.00 90 ILE A N 1
ATOM 718 C CA . ILE A 1 90 ? 20.870 -0.596 -7.145 1.00 89.00 90 ILE A CA 1
ATOM 719 C C . ILE A 1 90 ? 22.126 -1.137 -7.834 1.00 89.00 90 ILE A C 1
ATOM 721 O O . ILE A 1 90 ? 23.001 -0.358 -8.208 1.00 89.00 90 ILE A O 1
ATOM 725 N N . ILE A 1 91 ? 22.209 -2.456 -8.029 1.00 88.31 91 ILE A N 1
ATOM 726 C CA . ILE A 1 91 ? 23.346 -3.103 -8.694 1.00 88.31 91 ILE A CA 1
ATOM 727 C C . ILE A 1 91 ? 23.425 -2.657 -10.155 1.00 88.31 91 ILE A C 1
ATOM 729 O O . ILE A 1 91 ? 24.513 -2.339 -10.624 1.00 88.31 91 ILE A O 1
ATOM 733 N N . ALA A 1 92 ? 22.289 -2.572 -10.853 1.00 85.31 92 ALA A N 1
ATOM 734 C CA . ALA A 1 92 ? 22.240 -2.107 -12.237 1.00 85.31 92 ALA A CA 1
ATOM 735 C C . ALA A 1 92 ? 22.699 -0.646 -12.391 1.00 85.31 92 ALA A C 1
ATOM 737 O O . ALA A 1 92 ? 23.300 -0.296 -13.399 1.00 85.31 92 ALA A O 1
ATOM 738 N N . ILE A 1 93 ? 22.437 0.219 -11.408 1.00 86.00 93 ILE A N 1
ATOM 739 C CA . ILE A 1 93 ? 22.919 1.610 -11.419 1.00 86.00 93 ILE A CA 1
ATOM 740 C C . ILE A 1 93 ? 24.409 1.684 -11.055 1.00 86.00 93 ILE A C 1
ATOM 742 O O . ILE A 1 93 ? 25.127 2.523 -11.593 1.00 86.00 93 ILE A O 1
ATOM 746 N N . ALA A 1 94 ? 24.864 0.836 -10.130 1.00 85.75 94 ALA A N 1
ATOM 747 C CA . ALA A 1 94 ? 26.233 0.842 -9.621 1.00 85.75 94 ALA A CA 1
ATOM 748 C C . ALA A 1 94 ? 27.239 0.093 -10.512 1.00 85.75 94 ALA A C 1
ATOM 750 O O . ALA A 1 94 ? 28.442 0.230 -10.304 1.00 85.75 94 ALA A O 1
ATOM 751 N N . SER A 1 95 ? 26.777 -0.722 -11.464 1.00 82.38 95 SER A N 1
ATOM 752 C CA . SER A 1 95 ? 27.656 -1.459 -12.372 1.00 82.38 95 SER A CA 1
ATOM 753 C C . SER A 1 95 ? 28.391 -0.519 -13.334 1.00 82.38 95 SER A C 1
ATOM 755 O O . SER A 1 95 ? 27.761 0.341 -13.942 1.00 82.38 95 SER A O 1
ATOM 757 N N . ASP A 1 96 ? 29.693 -0.748 -13.535 1.00 59.25 96 ASP A N 1
ATOM 758 C CA . ASP A 1 96 ? 30.575 0.018 -14.442 1.00 59.25 96 ASP A CA 1
ATOM 759 C C . ASP A 1 96 ? 30.263 -0.163 -15.947 1.00 59.25 96 ASP A C 1
ATOM 761 O O . ASP A 1 96 ? 30.951 0.393 -16.809 1.00 59.25 96 ASP A O 1
ATOM 765 N N . ASP A 1 97 ? 29.232 -0.937 -16.293 1.00 67.94 97 ASP A N 1
ATOM 766 C CA . ASP A 1 97 ? 28.780 -1.086 -17.671 1.00 67.94 97 ASP A CA 1
ATOM 767 C C . ASP A 1 97 ? 28.114 0.207 -18.163 1.00 67.94 97 ASP A C 1
ATOM 769 O O . ASP A 1 97 ? 27.406 0.891 -17.422 1.00 67.94 97 ASP A O 1
ATOM 773 N N . VAL A 1 98 ? 28.313 0.549 -19.443 1.00 65.94 98 VAL A N 1
ATOM 774 C CA . VAL A 1 98 ? 27.682 1.723 -20.071 1.00 65.94 98 VAL A CA 1
ATOM 775 C C . VAL A 1 98 ? 26.167 1.514 -20.113 1.00 65.94 98 VAL A C 1
ATOM 777 O O . VAL A 1 98 ? 25.610 1.000 -21.087 1.00 65.94 98 VAL A O 1
ATOM 780 N N . LEU A 1 99 ? 25.485 1.915 -19.043 1.00 71.81 99 LEU A N 1
ATOM 781 C CA . LEU A 1 99 ? 24.037 1.886 -18.973 1.00 71.81 99 LEU A CA 1
ATOM 782 C C . LEU A 1 99 ? 23.484 2.902 -19.972 1.00 71.81 99 LEU A C 1
ATOM 784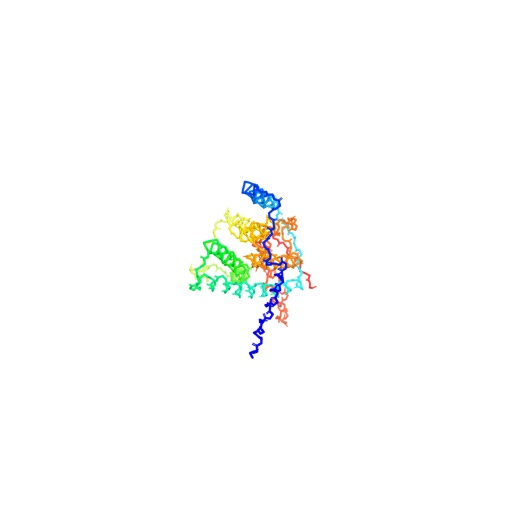 O O . LEU A 1 99 ? 23.836 4.084 -19.957 1.00 71.81 99 LEU A O 1
ATOM 788 N N . SER A 1 100 ? 22.580 2.460 -20.844 1.00 79.00 100 SER A N 1
ATOM 789 C CA . SER A 1 100 ? 21.848 3.408 -21.684 1.00 79.00 100 SER A CA 1
ATOM 790 C C . SER A 1 100 ? 21.077 4.397 -20.797 1.00 79.00 100 SER A C 1
ATOM 792 O O . SER A 1 100 ? 20.525 4.011 -19.766 1.00 79.00 100 SER A O 1
ATOM 794 N N . ALA A 1 101 ? 20.976 5.665 -21.212 1.00 77.94 101 ALA A N 1
ATOM 795 C CA . ALA A 1 101 ? 20.237 6.685 -20.457 1.00 77.94 101 ALA A CA 1
ATOM 796 C C . ALA A 1 101 ? 18.788 6.254 -20.147 1.00 77.94 101 ALA A C 1
ATOM 798 O O . ALA A 1 101 ? 18.256 6.546 -19.080 1.00 77.94 101 ALA A O 1
ATOM 799 N N . ARG A 1 102 ? 18.170 5.490 -21.057 1.00 76.62 102 ARG A N 1
ATOM 800 C CA . ARG A 1 102 ? 16.839 4.901 -20.872 1.00 76.62 102 ARG A CA 1
ATOM 801 C C . ARG A 1 102 ? 16.808 3.876 -19.735 1.00 76.62 102 ARG A C 1
ATOM 803 O O . ARG A 1 102 ? 15.916 3.942 -18.898 1.00 76.62 102 ARG A O 1
ATOM 810 N N . ALA A 1 103 ? 17.771 2.956 -19.695 1.00 79.12 103 ALA A N 1
ATOM 811 C CA . ALA A 1 103 ? 17.866 1.956 -18.633 1.00 79.12 103 ALA A CA 1
ATOM 812 C C . ALA A 1 103 ? 18.132 2.603 -17.265 1.00 79.12 103 ALA A C 1
ATOM 814 O O . ALA A 1 103 ? 17.561 2.174 -16.267 1.00 79.12 103 ALA A O 1
ATOM 815 N N . LEU A 1 104 ? 18.934 3.673 -17.219 1.00 82.56 104 LEU A N 1
ATOM 816 C CA . LEU A 1 104 ? 19.193 4.417 -15.982 1.00 82.56 104 LEU A CA 1
ATOM 817 C C . LEU A 1 104 ? 17.911 5.037 -15.420 1.00 82.56 104 LEU A C 1
ATOM 819 O O . LEU A 1 104 ? 17.620 4.888 -14.235 1.00 82.56 104 LEU A O 1
ATOM 823 N N . VAL A 1 105 ? 17.122 5.690 -16.278 1.00 83.06 105 VAL A N 1
ATOM 824 C CA . VAL A 1 105 ? 15.844 6.293 -15.879 1.00 83.06 105 VAL A CA 1
ATOM 825 C C . VAL A 1 105 ? 14.878 5.230 -15.361 1.00 83.06 105 VAL A C 1
ATOM 827 O O . VAL A 1 105 ? 14.290 5.425 -14.303 1.00 83.06 105 VAL A O 1
ATOM 830 N N . ILE A 1 106 ? 14.750 4.089 -16.047 1.00 83.19 106 ILE A N 1
ATOM 831 C CA . ILE A 1 106 ? 13.843 3.011 -15.620 1.00 83.19 106 ILE A CA 1
ATOM 832 C C . ILE A 1 106 ? 14.256 2.439 -14.256 1.00 83.19 106 ILE A C 1
ATOM 834 O O . ILE A 1 106 ? 13.406 2.321 -13.375 1.00 83.19 106 ILE A O 1
ATOM 838 N N . ASN A 1 107 ? 15.544 2.149 -14.047 1.00 85.50 107 ASN A N 1
ATOM 839 C CA . ASN A 1 107 ? 16.031 1.626 -12.766 1.00 85.50 107 ASN A CA 1
ATOM 840 C C . ASN A 1 107 ? 15.839 2.630 -11.620 1.00 8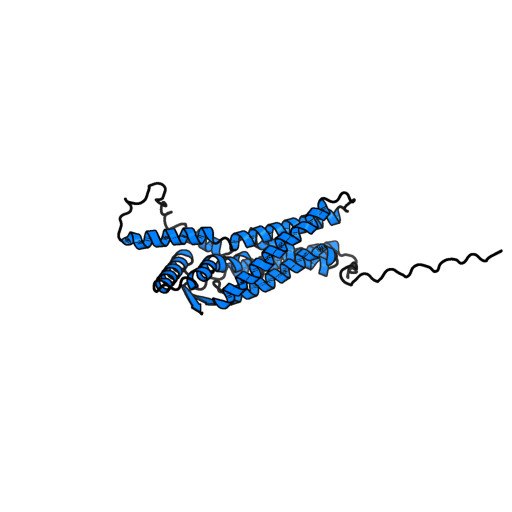5.50 107 ASN A C 1
ATOM 842 O O . ASN A 1 107 ? 15.382 2.251 -10.545 1.00 85.50 107 ASN A O 1
ATOM 846 N N . MET A 1 108 ? 16.106 3.920 -11.853 1.00 85.94 108 MET A N 1
ATOM 847 C CA . MET A 1 108 ? 15.841 4.977 -10.867 1.00 85.94 108 MET A CA 1
ATOM 848 C C . MET A 1 108 ? 14.353 5.073 -10.521 1.00 85.94 108 MET A C 1
ATOM 850 O O . MET A 1 108 ? 13.979 5.159 -9.353 1.00 85.94 108 MET A O 1
ATOM 854 N N . CYS A 1 109 ? 13.496 5.018 -11.538 1.00 84.94 109 CYS A N 1
ATOM 855 C CA . CYS A 1 109 ? 12.050 5.001 -11.383 1.00 84.94 109 CYS A CA 1
ATOM 856 C C . CYS A 1 109 ? 11.585 3.814 -10.527 1.00 84.94 109 CYS A C 1
ATOM 858 O O . CYS A 1 109 ? 10.862 4.010 -9.550 1.00 84.94 109 CYS A O 1
ATOM 860 N N . GLN A 1 110 ? 12.026 2.595 -10.842 1.00 87.75 110 GLN A N 1
ATOM 861 C CA . GLN A 1 110 ? 11.693 1.408 -10.053 1.00 87.75 110 GLN A CA 1
ATOM 862 C C . GLN A 1 110 ? 12.195 1.503 -8.617 1.00 87.75 110 GLN A C 1
ATOM 864 O O . GLN A 1 110 ? 11.453 1.165 -7.697 1.00 87.75 110 GLN A O 1
ATOM 869 N N . LEU A 1 111 ? 13.416 2.002 -8.421 1.00 90.62 111 LEU A N 1
ATOM 870 C CA . LEU A 1 111 ? 14.002 2.171 -7.100 1.00 90.62 111 LEU A CA 1
ATOM 871 C C . LEU A 1 111 ? 13.172 3.137 -6.241 1.00 90.62 111 LEU A C 1
ATOM 873 O O . LEU A 1 111 ? 12.822 2.801 -5.112 1.00 90.62 111 LEU A O 1
ATOM 877 N N . ILE A 1 112 ? 12.778 4.293 -6.787 1.00 90.31 112 ILE A N 1
ATOM 878 C CA . ILE A 1 112 ? 11.898 5.257 -6.102 1.00 90.31 112 ILE A CA 1
ATOM 879 C C . ILE A 1 112 ? 10.538 4.624 -5.780 1.00 90.31 112 ILE A C 1
ATOM 881 O O . ILE A 1 112 ? 10.021 4.797 -4.674 1.00 90.31 112 ILE A O 1
ATOM 885 N N . GLY A 1 113 ? 9.966 3.868 -6.721 1.00 89.44 113 GLY A N 1
ATOM 886 C CA . GLY A 1 113 ? 8.719 3.135 -6.509 1.00 89.44 113 GLY A CA 1
ATOM 887 C C . GLY A 1 113 ? 8.828 2.144 -5.348 1.00 89.44 113 GLY A C 1
ATOM 888 O O . GLY A 1 113 ? 7.984 2.150 -4.454 1.00 89.44 113 GLY A O 1
ATOM 889 N N . LEU A 1 114 ? 9.888 1.333 -5.322 1.00 92.56 114 LEU A N 1
ATOM 890 C CA . LEU A 1 114 ? 10.147 0.371 -4.250 1.00 92.56 114 LEU A CA 1
ATOM 891 C C . LEU A 1 114 ? 10.368 1.067 -2.901 1.00 92.56 114 LEU A C 1
ATOM 893 O O . LEU A 1 114 ? 9.789 0.635 -1.910 1.00 92.56 114 LEU A O 1
ATOM 897 N N . PHE A 1 115 ? 11.120 2.173 -2.849 1.00 91.69 115 PHE A N 1
ATOM 898 C CA . PHE A 1 115 ? 11.299 2.956 -1.615 1.00 91.69 115 PHE A CA 1
ATOM 899 C C . PHE A 1 115 ? 9.993 3.543 -1.102 1.00 91.69 115 PHE A C 1
ATOM 901 O O . PHE A 1 115 ? 9.741 3.526 0.100 1.00 91.69 115 PHE A O 1
ATOM 908 N N . SER A 1 116 ? 9.144 4.018 -2.009 1.00 90.50 116 SER A N 1
ATOM 909 C CA . SER A 1 116 ? 7.834 4.551 -1.643 1.00 90.50 116 SER A CA 1
ATOM 910 C C . SER A 1 116 ? 6.944 3.465 -1.031 1.00 90.50 116 SER A C 1
ATOM 912 O O . SER A 1 116 ? 6.252 3.726 -0.051 1.00 90.50 116 SER A O 1
ATOM 914 N N . TRP A 1 117 ? 6.998 2.237 -1.559 1.00 92.62 117 TRP A N 1
ATOM 915 C CA . TRP A 1 117 ? 6.293 1.084 -0.992 1.00 92.62 117 TRP A CA 1
ATOM 916 C C . TRP A 1 117 ? 6.883 0.599 0.328 1.00 92.62 117 TRP A C 1
ATOM 918 O O . TRP A 1 117 ? 6.116 0.253 1.222 1.00 92.62 117 TRP A O 1
ATOM 928 N N . LEU A 1 118 ? 8.210 0.604 0.474 1.00 92.06 118 LEU A N 1
ATOM 929 C CA . LEU A 1 118 ? 8.862 0.294 1.745 1.00 92.06 118 LEU A CA 1
ATOM 930 C C . LEU A 1 118 ? 8.392 1.268 2.823 1.00 92.06 118 LEU A C 1
ATOM 932 O O . LEU A 1 118 ? 7.901 0.837 3.855 1.00 92.06 118 LEU A O 1
ATOM 936 N N . TYR A 1 119 ? 8.466 2.571 2.540 1.00 88.81 119 TYR A N 1
ATOM 937 C CA . TYR A 1 119 ? 7.991 3.609 3.447 1.00 88.81 119 TYR A CA 1
ATOM 938 C C . TYR A 1 119 ? 6.507 3.430 3.790 1.00 88.81 119 TYR A C 1
ATOM 940 O O . TYR A 1 119 ? 6.149 3.443 4.961 1.00 88.81 119 TYR A O 1
ATOM 948 N N . LEU A 1 120 ? 5.653 3.202 2.786 1.00 88.12 120 LEU A N 1
ATOM 949 C CA . LEU A 1 120 ? 4.217 3.013 2.990 1.00 88.12 120 LEU A CA 1
ATOM 950 C C . LEU A 1 120 ? 3.893 1.800 3.872 1.00 88.12 120 LEU A C 1
ATOM 952 O O . LEU A 1 120 ? 3.038 1.900 4.746 1.00 88.12 120 LEU A O 1
ATOM 956 N N . LEU A 1 121 ? 4.531 0.656 3.614 1.00 89.25 121 LEU A N 1
ATOM 957 C CA . LEU A 1 121 ? 4.295 -0.571 4.374 1.00 89.25 121 LEU A CA 1
ATOM 958 C C . LEU A 1 121 ? 4.884 -0.470 5.782 1.00 89.25 121 LEU A C 1
ATOM 960 O O . LEU A 1 121 ? 4.226 -0.882 6.728 1.00 89.25 121 LEU A O 1
ATOM 964 N N . SER A 1 122 ? 6.090 0.081 5.929 1.00 87.56 122 SER A N 1
ATOM 965 C CA . SER A 1 122 ? 6.700 0.284 7.243 1.00 87.56 122 SER A CA 1
ATOM 966 C C . SER A 1 122 ? 5.855 1.205 8.108 1.00 87.56 122 SER A C 1
ATOM 968 O O . SER A 1 122 ? 5.591 0.854 9.243 1.00 87.56 122 SER A O 1
ATOM 970 N N . ASP A 1 123 ? 5.382 2.324 7.563 1.00 83.56 123 ASP A N 1
ATOM 971 C CA . ASP A 1 123 ? 4.551 3.276 8.300 1.00 83.56 123 ASP A CA 1
ATOM 972 C C . ASP A 1 123 ? 3.175 2.685 8.653 1.00 83.56 123 ASP A C 1
ATOM 974 O O . ASP A 1 123 ? 2.768 2.721 9.804 1.00 83.56 123 ASP A O 1
ATOM 978 N N . ALA A 1 124 ? 2.489 2.039 7.704 1.00 81.44 124 ALA A N 1
ATOM 979 C CA . ALA A 1 124 ? 1.152 1.495 7.958 1.00 81.44 124 ALA A CA 1
ATOM 980 C C . ALA A 1 124 ? 1.116 0.304 8.934 1.00 81.44 124 ALA A C 1
ATOM 982 O O . ALA A 1 124 ? 0.050 -0.039 9.449 1.00 81.44 124 ALA A O 1
ATOM 983 N N . PHE A 1 125 ? 2.248 -0.375 9.128 1.00 84.62 125 PHE A N 1
ATOM 984 C CA . PHE A 1 125 ? 2.376 -1.503 10.050 1.00 84.62 125 PHE A CA 1
ATOM 985 C C . PHE A 1 125 ? 3.276 -1.193 11.253 1.00 84.62 125 PHE A C 1
ATOM 987 O O . PHE A 1 125 ? 3.553 -2.106 12.036 1.00 84.62 125 PHE A O 1
ATOM 994 N N . ASP A 1 126 ? 3.705 0.061 11.420 1.00 81.44 126 ASP A N 1
ATOM 995 C CA . ASP A 1 126 ? 4.337 0.534 12.646 1.00 81.44 126 ASP A CA 1
ATOM 996 C C . ASP A 1 126 ? 3.254 0.811 13.692 1.00 81.44 126 ASP A C 1
ATOM 998 O O . ASP A 1 126 ? 2.613 1.855 13.736 1.00 81.44 126 ASP A O 1
ATOM 1002 N N . ILE A 1 127 ? 3.023 -0.186 14.538 1.00 73.88 127 ILE A N 1
ATOM 1003 C CA . ILE A 1 127 ? 1.999 -0.145 15.584 1.00 73.88 127 ILE A CA 1
ATOM 1004 C C . ILE A 1 127 ? 2.425 0.661 16.816 1.00 73.88 127 ILE A C 1
ATOM 1006 O O . ILE A 1 127 ? 1.653 0.766 17.770 1.00 73.88 127 ILE A O 1
ATOM 1010 N N . THR A 1 128 ? 3.650 1.194 16.848 1.00 76.06 128 THR A N 1
ATOM 1011 C CA . THR A 1 128 ? 4.198 1.809 18.063 1.00 76.06 128 THR A CA 1
ATOM 1012 C C . THR A 1 128 ? 3.443 3.073 18.468 1.00 76.06 128 THR A C 1
ATOM 1014 O O . THR A 1 128 ? 3.158 3.244 19.656 1.00 76.06 128 THR A O 1
ATOM 1017 N N . ASP A 1 129 ? 3.045 3.906 17.507 1.00 68.25 129 ASP A N 1
ATOM 1018 C CA . ASP A 1 129 ? 2.295 5.139 17.764 1.00 68.25 129 ASP A CA 1
ATOM 1019 C C . ASP A 1 129 ? 0.898 4.844 18.327 1.00 68.25 129 ASP A C 1
ATOM 1021 O O . ASP A 1 129 ? 0.501 5.398 19.358 1.00 68.25 129 ASP A O 1
ATOM 1025 N N . THR A 1 130 ? 0.169 3.904 17.718 1.00 72.94 130 THR A N 1
ATOM 1026 C CA . THR A 1 130 ? -1.163 3.495 18.195 1.00 72.94 130 THR A CA 1
ATOM 1027 C C . THR A 1 130 ? -1.094 2.787 19.546 1.00 72.94 130 THR A C 1
ATOM 1029 O O . THR A 1 130 ? -1.941 3.017 20.411 1.00 72.94 130 THR A O 1
ATOM 1032 N N . GLN A 1 131 ? -0.057 1.980 19.780 1.00 75.75 131 GLN A N 1
ATOM 1033 C CA . GLN A 1 131 ? 0.155 1.313 21.060 1.00 75.75 131 GLN A CA 1
ATOM 1034 C C . GLN A 1 131 ? 0.452 2.317 22.182 1.00 75.75 131 GLN A C 1
ATOM 1036 O O . GLN A 1 131 ? -0.121 2.224 23.270 1.00 75.75 131 GLN A O 1
ATOM 1041 N N . GLN A 1 132 ? 1.311 3.307 21.928 1.00 74.81 132 GLN A N 1
ATOM 1042 C CA . GLN A 1 132 ? 1.586 4.380 22.887 1.00 74.81 132 GLN A CA 1
ATOM 1043 C C . GLN A 1 132 ? 0.343 5.236 23.150 1.00 74.81 132 GLN A C 1
ATOM 1045 O O . GLN A 1 132 ? 0.063 5.565 24.308 1.00 74.81 132 GLN A O 1
ATOM 1050 N N . GLY A 1 133 ? -0.420 5.549 22.098 1.00 73.31 133 GLY A N 1
ATOM 1051 C CA . GLY A 1 133 ? -1.689 6.267 22.183 1.00 73.31 133 GLY A CA 1
ATOM 1052 C C . GLY A 1 133 ? -2.700 5.555 23.080 1.00 73.31 133 GLY A C 1
ATOM 1053 O O . GLY A 1 133 ? -3.284 6.183 23.965 1.00 73.31 133 GLY A O 1
ATOM 1054 N N . PHE A 1 134 ? -2.836 4.235 22.940 1.00 76.31 134 PHE A N 1
ATOM 1055 C CA . PHE A 1 134 ? -3.684 3.459 23.837 1.00 76.31 134 PHE A CA 1
ATOM 1056 C C . PHE A 1 134 ? -3.177 3.447 25.277 1.00 76.31 134 PHE A C 1
ATOM 1058 O O . PHE A 1 134 ? -3.964 3.679 26.188 1.00 76.31 134 PHE A O 1
ATOM 1065 N N . ILE A 1 135 ? -1.885 3.182 25.516 1.00 75.62 135 ILE A N 1
ATOM 1066 C CA . ILE A 1 135 ? -1.342 3.138 26.889 1.00 75.62 135 ILE A CA 1
ATOM 1067 C C . ILE A 1 135 ? -1.611 4.471 27.597 1.00 75.62 135 ILE A C 1
ATOM 1069 O O . ILE A 1 135 ? -1.884 4.513 28.799 1.00 75.62 135 ILE A O 1
ATOM 1073 N N . TYR A 1 136 ? -1.543 5.574 26.851 1.00 72.31 136 TYR A N 1
ATOM 1074 C CA . TYR A 1 136 ? -1.921 6.884 27.350 1.00 72.31 136 TYR A CA 1
ATOM 1075 C C . TYR A 1 136 ? -3.425 6.987 27.640 1.00 72.31 136 TYR A C 1
ATOM 1077 O O . TYR A 1 136 ? -3.796 7.403 28.738 1.00 72.31 136 TYR A O 1
ATOM 1085 N N . TRP A 1 137 ? -4.279 6.593 26.691 1.00 72.56 137 TRP A N 1
ATOM 1086 C CA . TRP A 1 137 ? -5.734 6.577 26.854 1.00 72.56 137 TRP A CA 1
ATOM 1087 C C . TRP A 1 137 ? -6.171 5.772 28.081 1.00 72.56 137 TRP A C 1
ATOM 1089 O O . TRP A 1 137 ? -6.911 6.289 28.918 1.00 72.56 137 TRP A O 1
ATOM 1099 N N . ASP A 1 138 ? -5.653 4.556 28.236 1.00 72.56 138 ASP A N 1
ATOM 1100 C CA . ASP A 1 138 ? -5.966 3.666 29.351 1.00 72.56 138 ASP A CA 1
ATOM 1101 C C . ASP A 1 138 ? -5.582 4.306 30.690 1.00 72.56 138 ASP A C 1
ATOM 1103 O O . ASP A 1 138 ? -6.409 4.414 31.594 1.00 72.56 138 ASP A O 1
ATOM 1107 N N . ARG A 1 139 ? -4.378 4.893 30.784 1.00 70.56 139 ARG A N 1
ATOM 1108 C CA . ARG A 1 139 ? -3.957 5.643 31.980 1.00 70.56 139 ARG A CA 1
ATOM 1109 C C . ARG A 1 139 ? -4.858 6.837 32.274 1.00 70.56 139 ARG A C 1
ATOM 1111 O O . ARG A 1 139 ? -5.124 7.101 33.442 1.00 70.56 139 ARG A O 1
ATOM 1118 N N . VAL A 1 140 ? -5.315 7.574 31.263 1.00 68.00 140 VAL A N 1
ATOM 1119 C CA . VAL A 1 140 ? -6.228 8.717 31.450 1.00 68.00 140 VAL A CA 1
ATOM 1120 C C . VAL A 1 140 ? -7.611 8.251 31.912 1.00 68.00 140 VAL A C 1
ATOM 1122 O O . VAL A 1 140 ? -8.191 8.863 32.811 1.00 68.00 140 VAL A O 1
ATOM 1125 N N . CYS A 1 141 ? -8.131 7.165 31.340 1.00 65.31 141 CYS A N 1
ATOM 1126 C CA . CYS A 1 141 ? -9.415 6.577 31.715 1.00 65.31 141 CYS A CA 1
ATOM 1127 C C . CYS A 1 141 ? -9.386 5.977 33.127 1.00 65.31 141 CYS A C 1
ATOM 1129 O O . CYS A 1 141 ? -10.296 6.239 33.916 1.00 65.31 141 CYS A O 1
ATOM 1131 N N . GLU A 1 142 ? -8.317 5.271 33.498 1.00 62.66 142 GLU A N 1
ATOM 1132 C CA . GLU A 1 142 ? -8.090 4.791 34.868 1.00 62.66 142 GLU A CA 1
ATOM 1133 C C . GLU A 1 142 ? -7.910 5.956 35.860 1.00 62.66 142 GLU A C 1
ATOM 1135 O O . GLU A 1 142 ? -8.401 5.918 36.993 1.00 62.66 142 GLU A O 1
ATOM 1140 N N . GLN A 1 143 ? -7.290 7.057 35.420 1.00 52.03 143 GLN A N 1
ATOM 1141 C CA . GLN A 1 143 ? -7.157 8.302 36.185 1.00 52.03 143 GLN A CA 1
ATOM 1142 C C . GLN A 1 143 ? -8.428 9.163 36.225 1.00 52.03 143 GLN A C 1
ATOM 1144 O O . GLN A 1 143 ? -8.416 10.214 36.864 1.00 52.03 143 GLN A O 1
ATOM 1149 N N . GLY A 1 144 ? -9.574 8.699 35.713 1.00 49.06 144 GLY A N 1
ATOM 1150 C CA . GLY A 1 144 ? -10.888 9.287 36.020 1.00 49.06 144 GLY A CA 1
ATOM 1151 C C . GLY A 1 144 ? -11.198 9.387 37.530 1.00 49.06 144 GLY A C 1
ATOM 1152 O O . GLY A 1 144 ? -12.156 10.051 37.923 1.00 49.06 144 GLY A O 1
ATOM 1153 N N . THR A 1 145 ? -10.363 8.779 38.384 1.00 46.44 145 THR A N 1
ATOM 1154 C CA . THR A 1 145 ? -10.351 8.912 39.852 1.00 46.44 145 THR A CA 1
ATOM 1155 C C . THR A 1 145 ? -9.156 9.686 40.442 1.00 46.44 145 THR A C 1
ATOM 1157 O O . THR A 1 145 ? -9.197 10.023 41.626 1.00 46.44 145 THR A O 1
ATOM 1160 N N . LYS A 1 146 ? -8.111 10.027 39.671 1.00 45.03 146 LYS A N 1
ATOM 1161 C CA . LYS A 1 146 ? -6.939 10.789 40.147 1.00 45.03 146 LYS A CA 1
ATOM 1162 C C . LYS A 1 146 ? -6.816 12.118 39.408 1.00 45.03 146 LYS A C 1
ATOM 1164 O O . LYS A 1 146 ? -6.601 12.189 38.206 1.00 45.03 146 LYS A O 1
ATOM 1169 N N . THR A 1 147 ? -6.969 13.200 40.162 1.00 48.44 147 THR A N 1
ATOM 1170 C CA . THR A 1 147 ? -6.867 14.581 39.683 1.00 48.44 147 THR A CA 1
ATOM 1171 C C . THR A 1 147 ? -5.571 14.843 38.910 1.00 48.44 147 THR A C 1
ATOM 1173 O O . THR A 1 147 ? -4.503 14.438 39.354 1.00 48.44 147 THR A O 1
ATOM 1176 N N . SER A 1 148 ? -5.675 15.639 37.836 1.00 48.72 148 SER A N 1
ATOM 1177 C CA . SER A 1 148 ? -4.629 16.198 36.942 1.00 48.72 148 SER A CA 1
ATOM 1178 C C . SER A 1 148 ? -3.319 16.708 37.586 1.00 48.72 148 SER A C 1
ATOM 1180 O O . SER A 1 148 ? -2.418 17.123 36.863 1.00 48.72 148 SER A O 1
ATOM 1182 N N . LYS A 1 149 ? -3.202 16.728 38.915 1.00 52.59 149 LYS A N 1
ATOM 1183 C CA . LYS A 1 149 ? -2.028 17.169 39.677 1.00 52.59 149 LYS A CA 1
ATOM 1184 C C . LYS A 1 149 ? -0.922 16.114 39.793 1.00 52.59 149 LYS A C 1
ATOM 1186 O O . LYS A 1 149 ? 0.194 16.488 40.130 1.00 52.59 149 LYS A O 1
ATOM 1191 N N . ASP A 1 150 ? -1.217 14.845 39.508 1.00 51.97 150 ASP A N 1
ATOM 1192 C CA . ASP A 1 150 ? -0.251 13.743 39.654 1.00 51.97 150 ASP A CA 1
ATOM 1193 C C . ASP A 1 150 ? 0.510 13.416 38.355 1.00 51.97 150 ASP A C 1
ATOM 1195 O O . ASP A 1 150 ? 1.417 12.583 38.350 1.00 51.97 150 ASP A O 1
ATOM 1199 N N . LEU A 1 151 ? 0.159 14.066 37.241 1.00 52.16 151 LEU A N 1
ATOM 1200 C CA . LEU A 1 151 ? 0.856 13.914 35.965 1.00 52.16 151 LEU A CA 1
ATOM 1201 C C . LEU A 1 151 ? 2.026 14.910 35.893 1.00 52.16 151 LEU A C 1
ATOM 1203 O O . LEU A 1 151 ? 1.832 16.093 36.181 1.00 52.16 151 LEU A O 1
ATOM 1207 N N . PRO A 1 152 ? 3.232 14.476 35.485 1.00 49.19 152 PRO A N 1
ATOM 1208 C CA . PRO A 1 152 ? 4.341 15.389 35.238 1.00 49.19 152 PRO A CA 1
ATOM 1209 C C . PRO A 1 152 ? 3.942 16.473 34.228 1.00 49.19 152 PRO A C 1
ATOM 1211 O O . PRO A 1 152 ? 3.324 16.153 33.218 1.00 49.19 152 PRO A O 1
ATOM 1214 N N . GLU A 1 153 ? 4.326 17.737 34.444 1.00 54.22 153 GLU A N 1
ATOM 1215 C CA . GLU A 1 153 ? 3.942 18.861 33.563 1.00 54.22 153 GLU A CA 1
ATOM 1216 C C . GLU A 1 153 ? 4.310 18.654 32.085 1.00 54.22 153 GLU A C 1
ATOM 1218 O O . GLU A 1 153 ? 3.600 19.121 31.200 1.00 54.22 153 GLU A O 1
ATOM 1223 N N . TRP A 1 154 ? 5.385 17.913 31.806 1.00 51.66 154 TRP A N 1
ATOM 1224 C CA . TRP A 1 154 ? 5.807 17.555 30.448 1.00 51.66 154 TRP A CA 1
ATOM 1225 C C . TRP A 1 154 ? 4.933 16.472 29.792 1.00 51.66 154 TRP A C 1
ATOM 1227 O O . TRP A 1 154 ? 4.966 16.317 28.576 1.00 51.66 154 TRP A O 1
ATOM 1237 N N . LEU A 1 155 ? 4.154 15.738 30.591 1.00 42.00 155 LEU A N 1
ATOM 1238 C CA . LEU A 1 155 ? 3.196 14.708 30.179 1.00 42.00 155 LEU A CA 1
ATOM 1239 C C . LEU A 1 155 ? 1.748 15.235 30.176 1.00 42.00 155 LEU A C 1
ATOM 1241 O O . LEU A 1 155 ? 0.830 14.537 29.741 1.00 42.00 155 LEU A O 1
ATOM 1245 N N . ILE A 1 156 ? 1.520 16.469 30.648 1.00 48.03 156 ILE A N 1
ATOM 1246 C CA . ILE A 1 156 ? 0.243 17.159 30.467 1.00 48.03 156 ILE A CA 1
ATOM 1247 C C . ILE A 1 156 ? 0.125 17.472 28.978 1.00 48.03 156 ILE A C 1
ATOM 1249 O O . ILE A 1 156 ? 0.555 18.522 28.495 1.00 48.03 156 ILE A O 1
ATOM 1253 N N . VAL A 1 157 ? -0.473 16.537 28.241 1.00 43.03 157 VAL A N 1
ATOM 1254 C CA . VAL A 1 157 ? -0.946 16.781 26.886 1.00 43.03 157 VAL A CA 1
ATOM 1255 C C . VAL A 1 157 ? -1.938 17.922 27.018 1.00 43.03 157 VAL A C 1
ATOM 1257 O O . VAL A 1 157 ? -3.039 17.761 27.552 1.00 43.03 157 VAL A O 1
ATOM 1260 N N . LYS A 1 158 ? -1.522 19.122 26.599 1.00 40.56 158 LYS A N 1
ATOM 1261 C CA . LYS A 1 158 ? -2.451 20.229 26.411 1.00 40.56 158 LYS A CA 1
ATOM 1262 C C . LYS A 1 158 ? -3.493 19.685 25.462 1.00 40.56 158 LYS A C 1
ATOM 1264 O O . LYS A 1 158 ? -3.186 19.466 24.296 1.00 40.56 158 LYS A O 1
ATOM 1269 N N . LYS A 1 159 ? -4.683 19.411 25.996 1.00 37.97 159 LYS A N 1
ATOM 1270 C CA . LYS A 1 159 ? -5.859 19.033 25.230 1.00 37.97 159 LYS A CA 1
ATOM 1271 C C . LYS A 1 159 ? -5.997 20.125 24.179 1.00 37.97 159 LYS A C 1
ATOM 1273 O O . LYS A 1 159 ? -6.438 21.226 24.508 1.00 37.97 159 LYS A O 1
ATOM 1278 N N . ALA A 1 160 ? -5.491 19.866 22.972 1.00 37.94 160 ALA A N 1
ATOM 1279 C CA . ALA A 1 160 ? -5.688 20.747 21.842 1.00 37.94 160 ALA A CA 1
ATOM 1280 C C . ALA A 1 160 ? -7.194 20.941 21.811 1.00 37.94 160 ALA A C 1
ATOM 1282 O O . ALA A 1 160 ? -7.931 19.950 21.831 1.00 37.94 160 ALA A O 1
ATOM 1283 N N . GLU A 1 161 ? -7.638 22.190 21.965 1.00 35.59 161 GLU A N 1
ATOM 1284 C CA . GLU A 1 161 ? -9.051 22.506 22.087 1.00 35.59 161 GLU A CA 1
ATOM 1285 C C . GLU A 1 161 ? -9.805 21.664 21.060 1.00 35.59 161 GLU A C 1
ATOM 1287 O O . GLU A 1 161 ? -9.491 21.686 19.867 1.00 35.59 161 GLU A O 1
ATOM 1292 N N . SER A 1 162 ? -10.742 20.849 21.547 1.00 37.12 162 SER A N 1
ATOM 1293 C CA . SER A 1 162 ? -11.444 19.773 20.834 1.00 37.12 162 SER A CA 1
ATOM 1294 C C . SER A 1 162 ? -12.334 20.259 19.678 1.00 37.12 162 SER A C 1
ATOM 1296 O O . SER A 1 162 ? -13.328 19.626 19.328 1.00 37.12 162 SER A O 1
ATOM 1298 N N . LYS A 1 163 ? -12.012 21.418 19.108 1.00 30.56 163 LYS A N 1
ATOM 1299 C CA . LYS A 1 163 ? -12.568 22.004 17.898 1.00 30.56 163 LYS A CA 1
ATOM 1300 C C . LYS A 1 163 ? -11.656 21.840 16.671 1.00 30.56 163 LYS A C 1
ATOM 1302 O O . LYS A 1 163 ? -12.118 22.185 15.593 1.00 30.56 163 LYS A O 1
ATOM 1307 N N . GLY A 1 164 ? -10.435 21.301 16.808 1.00 32.78 164 GLY A N 1
ATOM 1308 C CA . GLY A 1 164 ? -9.501 21.101 15.679 1.00 32.78 164 GLY A CA 1
ATOM 1309 C C . GLY A 1 164 ? -9.101 19.650 15.363 1.00 32.78 164 GLY A C 1
ATOM 1310 O O . GLY A 1 164 ? -8.921 19.316 14.200 1.00 32.78 164 GLY A O 1
ATOM 1311 N N . TYR A 1 165 ? -9.024 18.756 16.355 1.00 34.88 165 TYR A N 1
ATOM 1312 C CA . TYR A 1 165 ? -8.492 17.395 16.134 1.00 34.88 165 TYR A CA 1
ATOM 1313 C C . TYR A 1 165 ? -9.443 16.469 15.348 1.00 34.88 165 TYR A C 1
ATOM 1315 O O . TYR A 1 165 ? -9.010 15.691 14.507 1.00 34.88 165 TYR A O 1
ATOM 1323 N N . ARG A 1 166 ? -10.769 16.632 15.511 1.00 41.97 166 ARG A N 1
ATOM 1324 C CA . ARG A 1 166 ? -11.774 15.846 14.756 1.00 41.97 166 ARG A CA 1
ATOM 1325 C C . ARG A 1 166 ? -11.685 16.031 13.239 1.00 41.97 166 ARG A C 1
ATOM 1327 O O . ARG A 1 166 ? -12.230 15.207 12.511 1.00 41.97 166 ARG A O 1
ATOM 1334 N N . THR A 1 167 ? -11.085 17.121 12.760 1.00 40.66 167 THR A N 1
ATOM 1335 C CA . THR A 1 167 ? -10.921 17.377 11.324 1.00 40.66 167 THR A CA 1
ATOM 1336 C C . THR A 1 167 ? -9.618 16.824 10.768 1.00 40.66 167 THR A C 1
ATOM 1338 O O . THR A 1 167 ? -9.638 16.377 9.627 1.00 40.66 167 THR A O 1
ATOM 1341 N N . ASP A 1 168 ? -8.540 16.779 11.552 1.00 39.56 168 ASP A N 1
ATOM 1342 C CA . ASP A 1 168 ? -7.234 16.317 11.068 1.00 39.56 168 ASP A CA 1
ATOM 1343 C C . ASP A 1 168 ? -7.161 14.784 11.003 1.00 39.56 168 ASP A C 1
ATOM 1345 O O . ASP A 1 168 ? -6.700 14.247 9.997 1.00 39.56 168 ASP A O 1
ATOM 1349 N N . ASP A 1 169 ? -7.771 14.064 11.949 1.00 42.50 169 ASP A N 1
AT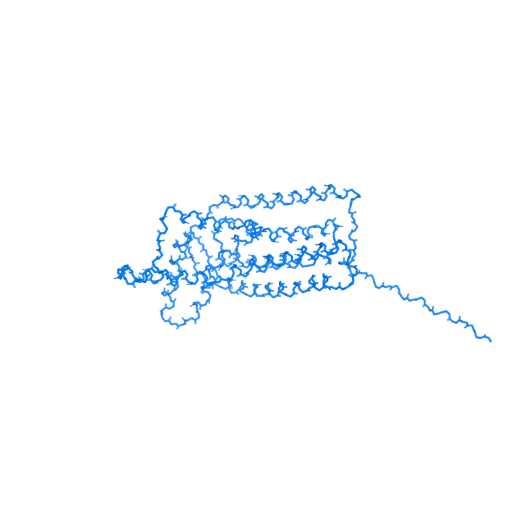OM 1350 C CA . ASP A 1 169 ? -7.832 12.594 11.886 1.00 42.50 169 ASP A CA 1
ATOM 1351 C C . ASP A 1 169 ? -8.882 12.104 10.884 1.00 42.50 169 ASP A C 1
ATOM 1353 O O . ASP A 1 169 ? -8.668 11.130 10.167 1.00 42.50 169 ASP A O 1
ATOM 1357 N N . ALA A 1 170 ? -9.987 12.841 10.704 1.00 44.25 170 ALA A N 1
ATOM 1358 C CA . ALA A 1 170 ? -10.915 12.598 9.595 1.00 44.25 170 ALA A CA 1
ATOM 1359 C C . ALA A 1 170 ? -10.270 12.867 8.220 1.00 44.25 170 ALA A C 1
ATOM 1361 O O . ALA A 1 170 ? -10.751 12.349 7.206 1.00 44.25 170 ALA A O 1
ATOM 1362 N N . VAL A 1 171 ? -9.209 13.682 8.173 1.00 45.44 171 VAL A N 1
ATOM 1363 C CA . VAL A 1 171 ? -8.345 13.882 7.003 1.00 45.44 171 VAL A CA 1
ATOM 1364 C C . VAL A 1 171 ? -7.295 12.768 6.903 1.00 45.44 171 VAL A C 1
ATOM 1366 O O . VAL A 1 171 ? -7.076 12.281 5.796 1.00 45.44 171 VAL A O 1
ATOM 1369 N N . ALA A 1 172 ? -6.747 12.262 8.013 1.00 48.00 172 ALA A N 1
ATOM 1370 C CA . ALA A 1 172 ? -5.886 11.076 8.029 1.00 48.00 172 ALA A CA 1
ATOM 1371 C C . ALA A 1 172 ? -6.633 9.834 7.501 1.00 48.00 172 ALA A C 1
ATOM 1373 O O . ALA A 1 172 ? -6.167 9.168 6.577 1.00 48.00 172 ALA A O 1
ATOM 1374 N N . LEU A 1 173 ? -7.879 9.623 7.941 1.00 52.19 173 LEU A N 1
ATOM 1375 C CA . LEU A 1 173 ? -8.807 8.572 7.492 1.00 52.19 173 LEU A CA 1
ATOM 1376 C C . LEU A 1 173 ? -9.235 8.689 6.009 1.00 52.19 173 LEU A C 1
ATOM 1378 O O . LEU A 1 173 ? -9.946 7.815 5.495 1.00 52.19 173 LEU A O 1
ATOM 1382 N N . ARG A 1 174 ? -8.858 9.762 5.291 1.00 59.31 174 ARG A N 1
ATOM 1383 C CA . ARG A 1 174 ? -9.015 9.886 3.820 1.00 59.31 174 ARG A CA 1
ATOM 1384 C C . ARG A 1 174 ? -7.892 9.224 3.037 1.00 59.31 174 ARG A C 1
ATOM 1386 O O . ARG A 1 174 ? -8.044 9.028 1.831 1.00 59.31 174 ARG A O 1
ATOM 1393 N N . GLY A 1 175 ? -6.823 8.817 3.715 1.00 66.44 175 GLY A N 1
ATOM 1394 C CA . GLY A 1 175 ? -5.593 8.413 3.063 1.00 66.44 175 GLY A CA 1
ATOM 1395 C C . GLY A 1 175 ? -4.856 9.621 2.485 1.00 66.44 175 GLY A C 1
ATOM 1396 O O . GLY A 1 175 ? -5.385 10.726 2.375 1.00 66.44 175 GLY A O 1
ATOM 1397 N N . SER A 1 176 ? -3.620 9.413 2.056 1.00 76.44 176 SER A N 1
ATOM 1398 C CA . SER A 1 176 ? -2.737 10.470 1.565 1.00 76.44 176 SER A CA 1
ATOM 1399 C C . SER A 1 176 ? -2.457 10.289 0.077 1.00 76.44 176 SER A C 1
ATOM 1401 O O . SER A 1 176 ? -2.059 9.208 -0.356 1.00 76.44 176 SER A O 1
ATOM 1403 N N . ILE A 1 177 ? -2.628 11.360 -0.711 1.00 78.88 177 ILE A N 1
ATOM 1404 C CA . ILE A 1 177 ? -2.255 11.373 -2.140 1.00 78.88 177 ILE A CA 1
ATOM 1405 C C . ILE A 1 177 ? -0.789 10.996 -2.289 1.00 78.88 177 ILE A C 1
ATOM 1407 O O . ILE A 1 177 ? -0.452 10.165 -3.124 1.00 78.88 177 ILE A O 1
ATOM 1411 N N . LEU A 1 178 ? 0.070 11.566 -1.443 1.00 78.19 178 LEU A N 1
ATOM 1412 C CA . LEU A 1 178 ? 1.506 11.327 -1.499 1.00 78.19 178 LEU A CA 1
ATOM 1413 C C . LEU A 1 178 ? 1.838 9.839 -1.316 1.00 78.19 178 LEU A C 1
ATOM 1415 O O . LEU A 1 178 ? 2.716 9.319 -1.996 1.00 78.19 178 LEU A O 1
ATOM 1419 N N . ARG A 1 179 ? 1.094 9.154 -0.441 1.00 80.56 179 ARG A N 1
ATOM 1420 C CA . ARG A 1 179 ? 1.235 7.715 -0.190 1.00 80.56 179 ARG A CA 1
ATOM 1421 C C . ARG A 1 179 ? 0.676 6.864 -1.334 1.00 80.56 179 ARG A C 1
ATOM 1423 O O . ARG A 1 179 ? 1.272 5.857 -1.700 1.00 80.56 179 ARG A O 1
ATOM 1430 N N . ASP A 1 180 ? -0.428 7.289 -1.942 1.00 85.94 180 ASP A N 1
ATOM 1431 C CA . ASP A 1 180 ? -1.099 6.524 -3.001 1.00 85.94 180 ASP A CA 1
ATOM 1432 C C . ASP A 1 180 ? -0.405 6.628 -4.366 1.00 85.94 180 ASP A C 1
ATOM 1434 O O . ASP A 1 180 ? -0.493 5.702 -5.178 1.00 85.94 180 ASP A O 1
ATOM 1438 N N . VAL A 1 181 ? 0.354 7.706 -4.600 1.00 83.00 181 VAL A N 1
ATOM 1439 C CA . VAL A 1 181 ? 1.171 7.880 -5.814 1.00 83.00 181 VAL A CA 1
ATOM 1440 C C . VAL A 1 181 ? 2.149 6.717 -6.010 1.00 83.00 181 VAL A C 1
ATOM 1442 O O . VAL A 1 181 ? 2.420 6.356 -7.153 1.00 83.00 181 VAL A O 1
ATOM 1445 N N . ALA A 1 182 ? 2.613 6.067 -4.937 1.00 84.94 182 ALA A N 1
ATOM 1446 C CA . ALA A 1 182 ? 3.485 4.893 -5.015 1.00 84.94 182 ALA A CA 1
ATOM 1447 C C . ALA A 1 182 ? 2.863 3.745 -5.834 1.00 84.94 182 ALA A C 1
ATOM 1449 O O . ALA A 1 182 ? 3.518 3.152 -6.694 1.00 84.94 182 ALA A O 1
ATOM 1450 N N . LEU A 1 183 ? 1.578 3.446 -5.612 1.00 87.69 183 LEU A N 1
ATOM 1451 C CA . LEU A 1 183 ? 0.854 2.452 -6.406 1.00 87.69 183 LEU A CA 1
ATOM 1452 C C . LEU A 1 183 ? 0.628 2.947 -7.831 1.00 87.69 183 LEU A C 1
ATOM 1454 O O . LEU A 1 183 ? 0.820 2.189 -8.779 1.00 87.69 183 LEU A O 1
ATOM 1458 N N . TRP A 1 184 ? 0.202 4.200 -7.988 1.00 89.88 184 TRP A N 1
ATOM 1459 C CA . TRP A 1 184 ? -0.122 4.763 -9.302 1.00 89.88 184 TRP A CA 1
ATOM 1460 C C . TRP A 1 184 ? 1.087 4.742 -10.223 1.00 89.88 184 TRP A C 1
ATOM 1462 O O . TRP A 1 184 ? 0.964 4.417 -11.400 1.00 89.88 184 TRP A O 1
ATOM 1472 N N . PHE A 1 185 ? 2.257 5.010 -9.656 1.00 85.56 185 PHE A N 1
ATOM 1473 C CA . PHE A 1 185 ? 3.530 4.924 -10.337 1.00 85.56 185 PHE A CA 1
ATOM 1474 C C . PHE A 1 185 ? 3.844 3.497 -10.808 1.00 85.56 185 PHE A C 1
ATOM 1476 O O . PHE A 1 185 ? 4.161 3.289 -11.977 1.00 85.56 185 PHE A O 1
ATOM 1483 N N . MET A 1 186 ? 3.679 2.490 -9.944 1.00 89.94 186 MET A N 1
ATOM 1484 C CA . MET A 1 186 ? 3.901 1.092 -10.336 1.00 89.94 186 MET A CA 1
ATOM 1485 C C . MET A 1 186 ? 2.895 0.617 -11.388 1.00 89.94 186 MET A C 1
ATOM 1487 O O . MET A 1 186 ? 3.274 -0.039 -12.357 1.00 89.94 186 MET A O 1
ATOM 1491 N N . LEU A 1 187 ? 1.625 1.001 -11.255 1.00 91.12 187 LEU A N 1
ATOM 1492 C CA . LEU A 1 187 ? 0.607 0.709 -12.261 1.00 91.12 187 LEU A CA 1
ATOM 1493 C C . LEU A 1 187 ? 0.938 1.367 -13.604 1.00 91.12 187 LEU A C 1
ATOM 1495 O O . LEU A 1 187 ? 0.822 0.720 -14.639 1.00 91.12 187 LEU A O 1
ATOM 1499 N N . ALA A 1 188 ? 1.394 2.619 -13.592 1.00 87.69 188 ALA A N 1
ATOM 1500 C CA . ALA A 1 188 ? 1.853 3.325 -14.781 1.00 87.69 188 ALA A CA 1
ATOM 1501 C C . ALA A 1 188 ? 3.004 2.589 -15.489 1.00 87.69 188 ALA A C 1
ATOM 1503 O O . ALA A 1 188 ? 2.934 2.392 -16.702 1.00 87.69 188 ALA A O 1
ATOM 1504 N N . CYS A 1 189 ? 4.020 2.132 -14.750 1.00 86.00 189 CYS A N 1
ATOM 1505 C CA . CYS A 1 189 ? 5.124 1.339 -15.302 1.00 86.00 189 CYS A CA 1
ATOM 1506 C C . CYS A 1 189 ? 4.645 -0.000 -15.884 1.00 86.00 189 CYS A C 1
ATOM 1508 O O . CYS A 1 189 ? 5.092 -0.421 -16.949 1.00 86.00 189 CYS A O 1
ATOM 1510 N N . SER A 1 190 ? 3.699 -0.676 -15.227 1.00 89.56 190 SER A N 1
ATOM 1511 C CA . SER A 1 190 ? 3.095 -1.889 -15.785 1.00 89.56 190 SER A CA 1
ATOM 1512 C C . SER A 1 190 ? 2.305 -1.599 -17.065 1.00 89.56 190 SER A C 1
ATOM 1514 O O . SER A 1 190 ? 2.430 -2.337 -18.039 1.00 89.56 190 SER A O 1
ATOM 1516 N N . MET A 1 191 ? 1.529 -0.512 -17.093 1.00 86.12 191 MET A N 1
ATOM 1517 C CA . MET A 1 191 ? 0.759 -0.088 -18.266 1.00 86.12 191 MET A CA 1
ATOM 1518 C C . MET A 1 191 ? 1.660 0.299 -19.442 1.00 86.12 191 MET A C 1
ATOM 1520 O O . MET A 1 191 ? 1.343 -0.047 -20.578 1.00 86.12 191 MET A O 1
ATOM 1524 N N . SER A 1 192 ? 2.799 0.956 -19.199 1.00 81.81 192 SER A N 1
ATOM 1525 C CA . SER A 1 192 ? 3.733 1.317 -20.272 1.00 81.81 192 SER A CA 1
ATOM 1526 C C . SER A 1 192 ? 4.308 0.087 -20.980 1.00 81.81 192 SER A C 1
ATOM 1528 O O . SER A 1 192 ? 4.498 0.127 -22.195 1.00 81.81 192 SER A O 1
ATOM 1530 N N . ALA A 1 193 ? 4.508 -1.028 -20.269 1.00 85.00 193 ALA A N 1
ATOM 1531 C CA . ALA A 1 193 ? 4.896 -2.286 -20.904 1.00 85.00 193 ALA A CA 1
ATOM 1532 C C . ALA A 1 193 ? 3.779 -2.892 -21.765 1.00 85.00 193 ALA A C 1
ATOM 1534 O O . ALA A 1 193 ? 4.045 -3.328 -22.883 1.00 85.00 193 ALA A O 1
ATOM 1535 N N . PHE A 1 194 ? 2.521 -2.841 -21.314 1.00 83.00 194 PHE A N 1
ATOM 1536 C CA . PHE A 1 194 ? 1.382 -3.309 -22.118 1.00 83.00 194 PHE A CA 1
ATOM 1537 C C . PHE A 1 194 ? 1.176 -2.500 -23.406 1.00 83.00 194 PHE A C 1
ATOM 1539 O O . PHE A 1 194 ? 0.737 -3.053 -24.412 1.00 83.00 194 PHE A O 1
ATOM 1546 N N . PHE A 1 195 ? 1.515 -1.209 -23.397 1.00 80.31 195 PHE A N 1
ATOM 1547 C CA . PHE A 1 195 ? 1.492 -0.367 -24.598 1.00 80.31 195 PHE A CA 1
ATOM 1548 C C . PHE A 1 195 ? 2.751 -0.498 -25.474 1.00 80.31 195 PHE A C 1
ATOM 1550 O O . PHE A 1 195 ? 2.826 0.130 -26.526 1.00 80.31 195 PHE A O 1
ATOM 1557 N N . GLY A 1 196 ? 3.724 -1.322 -25.072 1.00 73.44 196 GLY A N 1
ATOM 1558 C CA . GLY A 1 196 ? 4.965 -1.560 -25.810 1.00 73.44 196 GLY A CA 1
ATOM 1559 C C . GLY A 1 196 ? 6.002 -0.440 -25.711 1.00 73.44 196 GLY A C 1
ATOM 1560 O O . GLY A 1 196 ? 6.961 -0.417 -26.481 1.00 73.44 196 GLY A O 1
ATOM 1561 N N . VAL A 1 197 ? 5.846 0.470 -24.745 1.00 77.62 197 VAL A N 1
ATOM 1562 C CA . VAL A 1 197 ? 6.797 1.562 -24.476 1.00 77.62 197 VAL A CA 1
ATOM 1563 C C . VAL A 1 197 ? 8.047 1.044 -23.771 1.00 77.62 197 VAL A C 1
ATOM 1565 O O . VAL A 1 197 ? 9.136 1.575 -23.966 1.00 77.62 197 VAL A O 1
ATOM 1568 N N . THR A 1 198 ? 7.919 0.007 -22.945 1.00 78.12 198 THR A N 1
ATOM 1569 C CA . THR A 1 198 ? 9.012 -0.679 -22.232 1.00 78.12 198 THR A CA 1
ATOM 1570 C C . THR A 1 198 ? 8.817 -2.191 -22.321 1.00 78.12 198 THR A C 1
ATOM 1572 O O . THR A 1 198 ? 7.722 -2.648 -22.642 1.00 78.12 198 THR A O 1
ATOM 1575 N N . THR A 1 199 ? 9.855 -2.995 -22.073 1.00 84.06 199 THR A N 1
ATOM 1576 C CA . THR A 1 199 ? 9.659 -4.453 -22.009 1.00 84.06 199 THR A CA 1
ATOM 1577 C C . THR A 1 199 ? 9.095 -4.852 -20.645 1.00 84.06 199 THR A C 1
ATOM 1579 O O . THR A 1 199 ? 9.322 -4.166 -19.648 1.00 84.06 199 THR A O 1
ATOM 1582 N N . HIS A 1 200 ? 8.384 -5.980 -20.575 1.00 86.56 200 HIS A N 1
ATOM 1583 C CA . HIS A 1 200 ? 7.905 -6.530 -19.299 1.00 86.56 200 HIS A CA 1
ATOM 1584 C C . HIS A 1 200 ? 9.050 -6.839 -18.328 1.00 86.56 200 HIS A C 1
ATOM 1586 O O . HIS A 1 200 ? 8.886 -6.689 -17.118 1.00 86.56 200 HIS A O 1
ATOM 1592 N N . ARG A 1 201 ? 10.218 -7.230 -18.857 1.00 85.44 201 ARG A N 1
ATOM 1593 C CA . ARG A 1 201 ? 11.436 -7.430 -18.070 1.00 85.44 201 ARG A CA 1
ATOM 1594 C C . ARG A 1 201 ? 11.888 -6.138 -17.392 1.00 85.44 201 ARG A C 1
ATOM 1596 O O . ARG A 1 201 ? 12.182 -6.163 -16.204 1.00 85.44 201 ARG A O 1
ATOM 1603 N N . ASP A 1 202 ? 11.880 -5.022 -18.118 1.00 83.31 202 ASP A N 1
ATOM 1604 C CA . ASP A 1 202 ? 12.330 -3.729 -17.587 1.00 83.31 202 ASP A CA 1
ATOM 1605 C C . ASP A 1 202 ? 11.428 -3.204 -16.462 1.00 83.31 202 ASP A C 1
ATOM 1607 O O . ASP A 1 202 ? 11.861 -2.374 -15.674 1.00 83.31 202 ASP A O 1
ATOM 1611 N N . VAL A 1 203 ? 10.173 -3.666 -16.375 1.00 88.25 203 VAL A N 1
ATOM 1612 C CA . VAL A 1 203 ? 9.189 -3.238 -15.361 1.00 88.25 203 VAL A CA 1
ATOM 1613 C C . VAL A 1 203 ? 8.750 -4.371 -14.423 1.00 88.25 203 VAL A C 1
ATOM 1615 O O . VAL A 1 203 ? 7.680 -4.301 -13.812 1.00 88.25 203 VAL A O 1
ATOM 1618 N N . ILE A 1 204 ? 9.569 -5.419 -14.280 1.00 90.50 204 ILE A N 1
ATOM 1619 C CA . ILE A 1 204 ? 9.201 -6.629 -13.531 1.00 90.50 204 ILE A CA 1
ATOM 1620 C C . ILE A 1 204 ? 8.840 -6.343 -12.067 1.00 90.50 204 ILE A C 1
ATOM 1622 O O . ILE A 1 204 ? 7.852 -6.879 -11.560 1.00 90.50 204 ILE A O 1
ATOM 1626 N N . HIS A 1 205 ? 9.566 -5.434 -11.408 1.00 92.62 205 HIS A N 1
ATOM 1627 C CA . HIS A 1 205 ? 9.279 -5.039 -10.028 1.00 92.62 205 HIS A CA 1
ATOM 1628 C C . HIS A 1 205 ? 7.930 -4.341 -9.898 1.00 92.62 205 HIS A C 1
ATOM 1630 O O . HIS A 1 205 ? 7.204 -4.578 -8.937 1.00 92.62 205 HIS A O 1
ATOM 1636 N N . SER A 1 206 ? 7.545 -3.538 -10.888 1.00 92.44 206 SER A N 1
ATOM 1637 C CA . SER A 1 206 ? 6.235 -2.893 -10.903 1.00 92.44 206 SER A CA 1
ATOM 1638 C C . SER A 1 206 ? 5.112 -3.928 -10.981 1.00 92.44 206 SER A C 1
ATOM 1640 O O . SER A 1 206 ? 4.162 -3.849 -10.206 1.00 92.44 206 SER A O 1
ATOM 1642 N N . HIS A 1 207 ? 5.249 -4.950 -11.834 1.00 93.00 207 HIS A N 1
ATOM 1643 C CA . HIS A 1 207 ? 4.281 -6.050 -11.903 1.00 93.00 207 HIS A CA 1
ATOM 1644 C C . HIS A 1 207 ? 4.181 -6.818 -10.582 1.00 93.00 207 HIS A C 1
ATOM 1646 O O . HIS A 1 207 ? 3.078 -7.050 -10.087 1.00 93.00 207 HIS A O 1
ATOM 1652 N N . ALA A 1 208 ? 5.321 -7.187 -9.998 1.00 94.69 208 ALA A N 1
ATOM 1653 C CA . ALA A 1 208 ? 5.352 -7.923 -8.741 1.00 94.69 208 ALA A CA 1
ATOM 1654 C C . ALA A 1 208 ? 4.707 -7.128 -7.599 1.00 94.69 208 ALA A C 1
ATOM 1656 O O . ALA A 1 208 ? 3.861 -7.664 -6.888 1.00 94.69 208 ALA A O 1
ATOM 1657 N N . VAL A 1 209 ? 5.030 -5.838 -7.473 1.00 95.00 209 VAL A N 1
ATOM 1658 C CA . VAL A 1 209 ? 4.437 -4.950 -6.466 1.00 95.00 209 VAL A CA 1
ATOM 1659 C C . VAL A 1 209 ? 2.927 -4.809 -6.658 1.00 95.00 209 VAL A C 1
ATOM 1661 O O . VAL A 1 209 ? 2.190 -4.887 -5.681 1.00 95.00 209 VAL A O 1
ATOM 1664 N N . VAL A 1 210 ? 2.437 -4.672 -7.894 1.00 94.44 210 VAL A N 1
ATOM 1665 C CA . VAL A 1 210 ? 0.990 -4.601 -8.172 1.00 94.44 210 VAL A CA 1
ATOM 1666 C C . VAL A 1 210 ? 0.277 -5.906 -7.799 1.00 94.44 210 VAL A C 1
ATOM 1668 O O . VAL A 1 210 ? -0.814 -5.862 -7.231 1.00 94.44 210 VAL A O 1
ATOM 1671 N N . ILE A 1 211 ? 0.882 -7.065 -8.075 1.00 95.19 211 ILE A N 1
ATOM 1672 C CA . ILE A 1 211 ? 0.318 -8.374 -7.707 1.00 95.19 211 ILE A CA 1
ATOM 1673 C C . ILE A 1 211 ? 0.308 -8.550 -6.186 1.00 95.19 211 ILE A C 1
ATOM 1675 O O . ILE A 1 211 ? -0.720 -8.914 -5.618 1.00 95.19 211 ILE A O 1
ATOM 1679 N N . LEU A 1 212 ? 1.431 -8.270 -5.521 1.00 95.44 212 LEU A N 1
ATOM 1680 C CA . LEU A 1 212 ? 1.548 -8.356 -4.065 1.00 95.44 212 LEU A CA 1
ATOM 1681 C C . LEU A 1 212 ? 0.565 -7.410 -3.377 1.00 95.44 212 LEU A C 1
ATOM 1683 O O . LEU A 1 212 ? -0.119 -7.819 -2.441 1.00 95.44 212 LEU A O 1
ATOM 1687 N N . TRP A 1 213 ? 0.420 -6.190 -3.897 1.00 95.31 213 TRP A N 1
ATOM 1688 C CA . TRP A 1 213 ? -0.597 -5.256 -3.441 1.00 95.31 213 TRP A CA 1
ATOM 1689 C C . TRP A 1 213 ? -2.004 -5.814 -3.621 1.00 95.31 213 TRP A C 1
ATOM 1691 O O . TRP A 1 213 ? -2.786 -5.766 -2.681 1.00 95.31 213 TRP A O 1
ATOM 1701 N N . ALA A 1 214 ? -2.337 -6.379 -4.782 1.00 94.50 214 ALA A N 1
ATOM 1702 C CA . ALA A 1 214 ? -3.669 -6.926 -5.011 1.00 94.50 214 ALA A CA 1
ATOM 1703 C C . ALA A 1 214 ? -4.021 -8.051 -4.028 1.00 94.50 214 ALA A C 1
ATOM 1705 O O . ALA A 1 214 ? -5.151 -8.115 -3.542 1.00 94.50 214 ALA A O 1
ATOM 1706 N N . LEU A 1 215 ? -3.048 -8.906 -3.704 1.00 94.44 215 LEU A N 1
ATOM 1707 C CA . LEU A 1 215 ? -3.214 -9.968 -2.716 1.00 94.44 215 LEU A CA 1
ATOM 1708 C C . LEU A 1 215 ? -3.362 -9.403 -1.299 1.00 94.44 215 LEU A C 1
ATOM 1710 O O . LEU A 1 215 ? -4.307 -9.773 -0.600 1.00 94.44 215 LEU A O 1
ATOM 1714 N N . LEU A 1 216 ? -2.473 -8.487 -0.898 1.00 94.00 216 LEU A N 1
ATOM 1715 C CA . LEU A 1 216 ? -2.524 -7.844 0.414 1.00 94.00 216 LEU A CA 1
ATOM 1716 C C . LEU A 1 216 ? -3.843 -7.087 0.591 1.00 94.00 216 LEU A C 1
ATOM 1718 O O . LEU A 1 216 ? -4.565 -7.358 1.541 1.00 94.00 216 LEU A O 1
ATOM 1722 N N . HIS A 1 217 ? -4.203 -6.225 -0.361 1.00 93.19 217 HIS A N 1
ATOM 1723 C CA . HIS A 1 217 ? -5.443 -5.447 -0.375 1.00 93.19 217 HIS A CA 1
ATOM 1724 C C . HIS A 1 217 ? -6.679 -6.327 -0.220 1.00 93.19 217 HIS A C 1
ATOM 1726 O O . HIS A 1 217 ? -7.564 -6.013 0.578 1.00 93.19 217 HIS A O 1
ATOM 1732 N N . HIS A 1 218 ? -6.733 -7.448 -0.942 1.00 91.75 218 HIS A N 1
ATOM 1733 C CA . HIS A 1 218 ? -7.847 -8.376 -0.829 1.00 91.75 218 HIS A CA 1
ATOM 1734 C C . HIS A 1 218 ? -7.971 -8.929 0.596 1.00 91.75 218 HIS A C 1
ATOM 1736 O O . HIS A 1 218 ? -9.068 -8.939 1.156 1.00 91.75 218 HIS A O 1
ATOM 1742 N N . GLN A 1 219 ? -6.856 -9.329 1.214 1.00 90.75 219 GLN A N 1
ATOM 1743 C CA . GLN A 1 219 ? -6.866 -9.786 2.605 1.00 90.75 219 GLN A CA 1
ATOM 1744 C C . GLN A 1 219 ? -7.199 -8.655 3.581 1.00 90.75 219 GLN A C 1
ATOM 1746 O O . GLN A 1 219 ? -7.994 -8.875 4.489 1.00 90.75 219 GLN A O 1
ATOM 1751 N N . SER A 1 220 ? -6.686 -7.440 3.366 1.00 89.44 220 SER A N 1
ATOM 1752 C CA . SER A 1 220 ? -7.022 -6.256 4.167 1.00 89.44 220 SER A CA 1
ATOM 1753 C C . SER A 1 220 ? -8.525 -5.987 4.147 1.00 89.44 220 SER A C 1
ATOM 1755 O O . SER A 1 220 ? -9.121 -5.734 5.187 1.00 89.44 220 SER A O 1
ATOM 1757 N N . ARG A 1 221 ? -9.161 -6.119 2.975 1.00 87.81 221 ARG A N 1
ATOM 1758 C CA . ARG A 1 221 ? -10.611 -5.950 2.797 1.00 87.81 221 ARG A CA 1
ATOM 1759 C C . ARG A 1 221 ? -11.443 -7.053 3.430 1.00 87.81 221 ARG A C 1
ATOM 1761 O O . ARG A 1 221 ? -12.565 -6.776 3.843 1.00 87.81 221 ARG A O 1
ATOM 1768 N N . LEU A 1 222 ? -10.928 -8.280 3.464 1.00 86.38 222 LEU A N 1
ATOM 1769 C CA . LEU A 1 222 ? -11.553 -9.376 4.202 1.00 86.38 222 LEU A CA 1
ATOM 1770 C C . LEU A 1 222 ? -11.393 -9.197 5.712 1.00 86.38 222 LEU A C 1
ATOM 1772 O O . LEU A 1 222 ? -12.284 -9.585 6.453 1.00 86.38 222 LEU A O 1
ATOM 1776 N N . ALA A 1 223 ? -10.273 -8.627 6.159 1.00 84.06 223 ALA A N 1
ATOM 1777 C CA . ALA A 1 223 ? -10.020 -8.360 7.566 1.00 84.06 223 ALA A CA 1
ATOM 1778 C C . ALA A 1 223 ? -10.913 -7.239 8.088 1.00 84.06 223 ALA A C 1
ATOM 1780 O O . ALA A 1 223 ? -11.547 -7.420 9.120 1.00 84.06 223 ALA A O 1
ATOM 1781 N N . THR A 1 224 ? -10.988 -6.105 7.388 1.00 79.50 224 THR A N 1
ATOM 1782 C CA . THR A 1 224 ? -11.771 -4.951 7.838 1.00 79.50 224 THR A CA 1
ATOM 1783 C C . THR A 1 224 ? -12.162 -4.013 6.691 1.00 79.50 224 THR A C 1
ATOM 1785 O O . THR A 1 224 ? -11.442 -3.831 5.706 1.00 79.50 224 THR A O 1
ATOM 1788 N N . ALA A 1 225 ? -13.331 -3.379 6.817 1.00 73.62 225 ALA A N 1
ATOM 1789 C CA . ALA A 1 225 ? -13.826 -2.387 5.865 1.00 73.62 225 ALA A CA 1
ATOM 1790 C C . ALA A 1 225 ? -14.488 -1.193 6.574 1.00 73.62 225 ALA A C 1
ATOM 1792 O O . ALA A 1 225 ? -15.715 -1.104 6.661 1.00 73.62 225 ALA A O 1
ATOM 1793 N N . TRP A 1 226 ? -13.665 -0.248 7.041 1.00 71.81 226 TRP A N 1
ATOM 1794 C CA . TRP A 1 226 ? -14.107 0.957 7.763 1.00 71.81 226 TRP A CA 1
ATOM 1795 C C . TRP A 1 226 ? -14.822 1.993 6.900 1.00 71.81 226 TRP A C 1
ATOM 1797 O O . TRP A 1 226 ? -15.762 2.658 7.340 1.00 71.81 226 TRP A O 1
ATOM 1807 N N . ARG A 1 227 ? -14.409 2.133 5.641 1.00 63.91 227 ARG A N 1
ATOM 1808 C CA . ARG A 1 227 ? -15.092 3.024 4.705 1.00 63.91 227 ARG A CA 1
ATOM 1809 C C . ARG A 1 227 ? -16.270 2.320 4.039 1.00 63.91 227 ARG A C 1
ATOM 1811 O O . ARG A 1 227 ? -16.188 1.157 3.640 1.00 63.91 227 ARG A O 1
ATOM 1818 N N . GLY A 1 228 ? -17.345 3.082 3.824 1.00 61.38 228 GLY A N 1
ATOM 1819 C CA . GLY A 1 228 ? -18.440 2.723 2.916 1.00 61.38 228 GLY A CA 1
ATOM 1820 C C . GLY A 1 228 ? -18.012 2.651 1.447 1.00 61.38 228 GLY A C 1
ATOM 1821 O O . GLY A 1 228 ? -18.838 2.374 0.584 1.00 61.38 228 GLY A O 1
ATOM 1822 N N . THR A 1 229 ? -16.736 2.910 1.154 1.00 65.12 229 THR A N 1
ATOM 1823 C CA . THR A 1 229 ? -16.199 2.955 -0.197 1.00 65.12 229 THR A CA 1
ATOM 1824 C C . THR A 1 229 ? -16.088 1.563 -0.813 1.00 65.12 229 THR A C 1
ATOM 1826 O O . THR A 1 229 ? -15.832 0.551 -0.147 1.00 65.12 229 THR A O 1
ATOM 1829 N N . GLY A 1 230 ? -16.313 1.521 -2.126 1.00 74.56 230 GLY A N 1
ATOM 1830 C CA . GLY A 1 230 ? -16.213 0.303 -2.919 1.00 74.56 230 GLY A CA 1
ATOM 1831 C C . GLY A 1 230 ? -14.787 -0.247 -2.963 1.00 74.56 230 GLY A C 1
ATOM 1832 O O . GLY A 1 230 ? -13.812 0.482 -2.785 1.00 74.56 230 GLY A O 1
ATOM 1833 N N . TYR A 1 231 ? -14.675 -1.544 -3.259 1.00 83.81 231 TYR A N 1
ATOM 1834 C CA . TYR A 1 231 ? -13.407 -2.274 -3.372 1.00 83.81 231 TYR A CA 1
ATOM 1835 C C . TYR A 1 231 ? -12.356 -1.509 -4.192 1.00 83.81 231 TYR A C 1
ATOM 1837 O O . TYR A 1 231 ? -11.236 -1.300 -3.730 1.00 83.81 231 TYR A O 1
ATOM 1845 N N . PHE A 1 232 ? -12.756 -1.006 -5.364 1.00 83.94 232 PHE A N 1
ATOM 1846 C CA . PHE A 1 232 ? -11.878 -0.293 -6.291 1.00 83.94 232 PHE A CA 1
ATOM 1847 C C . PHE A 1 232 ? -11.294 1.000 -5.730 1.00 83.94 232 PHE A C 1
ATOM 1849 O O . PHE A 1 232 ? -10.139 1.296 -6.005 1.00 83.94 232 PHE A O 1
ATOM 1856 N N . HIS A 1 233 ? -12.044 1.752 -4.920 1.00 83.88 233 HIS A N 1
ATOM 1857 C CA . HIS A 1 233 ? -11.501 2.971 -4.319 1.00 83.88 233 HIS A CA 1
ATOM 1858 C C . HIS A 1 233 ? -10.313 2.636 -3.425 1.00 83.88 233 HIS A C 1
ATOM 1860 O O . HIS A 1 233 ? -9.216 3.123 -3.656 1.00 83.88 233 HIS A O 1
ATOM 1866 N N . THR A 1 234 ? -10.508 1.729 -2.470 1.00 84.62 234 THR A N 1
ATOM 1867 C CA . THR A 1 234 ? -9.429 1.307 -1.567 1.00 84.62 234 THR A CA 1
ATOM 1868 C C . THR A 1 234 ? -8.301 0.570 -2.291 1.00 84.62 234 THR A C 1
ATOM 1870 O O . THR A 1 234 ? -7.166 0.612 -1.840 1.00 84.62 234 THR A O 1
ATOM 1873 N N . PHE A 1 235 ? -8.585 -0.074 -3.429 1.00 89.38 235 PHE A N 1
ATOM 1874 C CA . PHE A 1 235 ? -7.556 -0.711 -4.250 1.00 89.38 235 PHE A CA 1
ATOM 1875 C C . PHE A 1 235 ? -6.630 0.326 -4.885 1.00 89.38 235 PHE A C 1
ATOM 1877 O O . PHE A 1 235 ? -5.420 0.138 -4.890 1.00 89.38 235 PHE A O 1
ATOM 1884 N N . PHE A 1 236 ? -7.183 1.426 -5.403 1.00 89.06 236 PHE A N 1
ATOM 1885 C CA . PHE A 1 236 ? -6.401 2.514 -5.994 1.00 89.06 236 PHE A CA 1
ATOM 1886 C C . PHE A 1 236 ? -5.928 3.550 -4.968 1.00 89.06 236 PHE A C 1
ATOM 1888 O O . PHE A 1 236 ? -5.134 4.419 -5.316 1.00 89.06 236 PHE A O 1
ATOM 1895 N N . SER A 1 237 ? -6.354 3.427 -3.713 1.00 86.81 237 SER A N 1
ATOM 1896 C CA . SER A 1 237 ? -5.905 4.248 -2.593 1.00 86.81 237 SER A CA 1
ATOM 1897 C C . SER A 1 237 ? -5.365 3.388 -1.448 1.00 86.81 237 SER A C 1
ATOM 1899 O O . SER A 1 237 ? -6.074 3.191 -0.455 1.00 86.81 237 SER A O 1
ATOM 1901 N N . PRO A 1 238 ? -4.126 2.865 -1.568 1.00 86.94 238 PRO A N 1
ATOM 1902 C CA . PRO A 1 238 ? -3.516 2.010 -0.556 1.00 86.94 238 PRO A CA 1
ATOM 1903 C C . PRO A 1 238 ? -3.561 2.567 0.858 1.00 86.94 238 PRO A C 1
ATOM 1905 O O . PRO A 1 238 ? -3.909 1.843 1.786 1.00 86.94 238 PRO A O 1
ATOM 1908 N N . SER A 1 239 ? -3.282 3.858 1.029 1.00 83.12 239 SER A N 1
ATOM 1909 C CA . SER A 1 239 ? -3.320 4.505 2.341 1.00 83.12 239 SER A CA 1
ATOM 1910 C C . SER A 1 239 ? -4.700 4.419 2.995 1.00 83.12 239 SER A C 1
ATOM 1912 O O . SER A 1 239 ? -4.792 4.180 4.193 1.00 83.12 239 SER A O 1
ATOM 1914 N N . ALA A 1 240 ? -5.783 4.512 2.218 1.00 79.75 240 ALA A N 1
ATOM 1915 C CA . ALA A 1 240 ? -7.142 4.349 2.731 1.00 79.75 240 ALA A CA 1
ATOM 1916 C C . ALA A 1 240 ? -7.489 2.886 3.070 1.00 79.75 240 ALA A C 1
ATOM 1918 O O . ALA A 1 240 ? -8.400 2.644 3.862 1.00 79.75 240 ALA A O 1
ATOM 1919 N N . ALA A 1 241 ? -6.811 1.911 2.456 1.00 84.75 241 ALA A N 1
ATOM 1920 C CA . ALA A 1 241 ? -7.011 0.488 2.738 1.00 84.75 241 ALA A CA 1
ATOM 1921 C C . ALA A 1 241 ? -6.172 -0.013 3.922 1.00 84.75 241 ALA A C 1
ATOM 1923 O O . ALA A 1 241 ? -6.611 -0.922 4.624 1.00 84.75 241 ALA A O 1
ATOM 1924 N N . LEU A 1 242 ? -4.977 0.550 4.115 1.00 85.12 242 LEU A N 1
ATOM 1925 C CA . LEU A 1 242 ? -4.023 0.116 5.133 1.00 85.12 242 LEU A CA 1
ATOM 1926 C C . LEU A 1 242 ? -4.236 0.792 6.490 1.00 85.12 242 LEU A C 1
ATOM 1928 O O . LEU A 1 242 ? -4.038 0.144 7.507 1.00 85.12 242 LEU A O 1
ATOM 1932 N N . LEU A 1 243 ? -4.712 2.036 6.522 1.00 77.62 243 LEU A N 1
ATOM 1933 C CA . LEU A 1 243 ? -4.962 2.769 7.768 1.00 77.62 243 LEU A CA 1
ATOM 1934 C C . LEU A 1 243 ? -5.897 2.030 8.755 1.00 77.62 243 LEU A C 1
ATOM 1936 O O . LEU A 1 243 ? -5.609 2.019 9.948 1.00 77.62 243 LEU A O 1
ATOM 1940 N N . PRO A 1 244 ? -6.957 1.322 8.310 1.00 79.19 244 PRO A N 1
ATOM 1941 C CA . PRO A 1 244 ? -7.714 0.422 9.179 1.00 79.19 244 PRO A CA 1
ATOM 1942 C C . PRO A 1 244 ? -6.909 -0.638 9.915 1.00 79.19 244 PRO A C 1
ATOM 1944 O O . PRO A 1 244 ? -7.249 -1.029 11.030 1.00 79.19 244 PRO A O 1
ATOM 1947 N N . LEU A 1 245 ? -5.863 -1.137 9.271 1.00 83.12 245 LEU A N 1
ATOM 1948 C CA . LEU A 1 245 ? -5.055 -2.201 9.828 1.00 83.12 245 LEU A CA 1
ATOM 1949 C C . LEU A 1 245 ? -4.171 -1.688 10.955 1.00 83.12 245 LEU A C 1
ATOM 1951 O O . LEU A 1 245 ? -3.994 -2.432 11.904 1.00 83.12 245 LEU A O 1
ATOM 1955 N N . GLU A 1 246 ? -3.706 -0.442 10.905 1.00 79.69 246 GLU A N 1
ATOM 1956 C CA . GLU A 1 246 ? -2.832 0.166 11.919 1.00 79.69 246 GLU A CA 1
ATOM 1957 C C . GLU A 1 246 ? -3.408 0.048 13.343 1.00 79.69 246 GLU A C 1
ATOM 1959 O O . GLU A 1 246 ? -2.727 -0.378 14.273 1.00 79.69 246 GLU A O 1
ATOM 1964 N N . TYR A 1 247 ? -4.704 0.323 13.505 1.00 76.94 247 TYR A N 1
ATOM 1965 C CA . TYR A 1 247 ? -5.382 0.202 14.800 1.00 76.94 247 TYR A CA 1
ATOM 1966 C C . TYR A 1 247 ? -5.764 -1.239 15.145 1.00 76.94 247 TYR A C 1
ATOM 1968 O O . TYR A 1 247 ? -5.775 -1.620 16.318 1.00 76.94 247 TYR A O 1
ATOM 1976 N N . CYS A 1 248 ? -6.137 -2.033 14.136 1.00 78.69 248 CYS A N 1
ATOM 1977 C CA . CYS A 1 248 ? -6.600 -3.400 14.345 1.00 78.69 248 CYS A CA 1
ATOM 1978 C C . CYS A 1 248 ? -5.449 -4.372 14.608 1.00 78.69 248 CYS A C 1
ATOM 1980 O O . CYS A 1 248 ? -5.669 -5.375 15.272 1.00 78.69 248 CYS A O 1
ATOM 1982 N N . PHE A 1 249 ? -4.240 -4.104 14.114 1.00 79.50 249 PHE A N 1
ATOM 1983 C CA . PHE A 1 249 ? -3.121 -5.041 14.199 1.00 79.50 249 PHE A CA 1
ATOM 1984 C C . PHE A 1 249 ? -2.714 -5.340 15.643 1.00 79.50 249 PHE A C 1
ATOM 1986 O O . PHE A 1 249 ? -2.425 -6.482 15.964 1.00 79.50 249 PHE A O 1
ATOM 1993 N N . ASN A 1 250 ? -2.793 -4.352 16.538 1.00 75.25 250 ASN A N 1
ATOM 1994 C CA . ASN A 1 250 ? -2.529 -4.544 17.969 1.00 75.25 250 ASN A CA 1
ATOM 1995 C C . ASN A 1 250 ? -3.473 -5.561 18.641 1.00 75.25 250 ASN A C 1
ATOM 1997 O O . ASN A 1 250 ? -3.135 -6.117 19.684 1.00 75.25 250 ASN A O 1
ATOM 2001 N N . LEU A 1 251 ? -4.632 -5.853 18.037 1.00 72.50 251 LEU A N 1
ATOM 2002 C CA . LEU A 1 251 ? -5.570 -6.852 18.552 1.00 72.50 251 LEU A CA 1
ATOM 2003 C C . LEU A 1 251 ? -5.066 -8.290 18.352 1.00 72.50 251 LEU A C 1
ATOM 2005 O O . LEU A 1 251 ? -5.494 -9.172 19.090 1.00 72.50 251 LEU A O 1
ATOM 2009 N N . THR A 1 252 ? -4.166 -8.556 17.390 1.00 68.94 252 THR A N 1
ATOM 2010 C CA . THR A 1 252 ? -3.652 -9.925 17.172 1.00 68.94 252 THR A CA 1
ATOM 2011 C C . THR A 1 252 ? -2.740 -10.399 18.294 1.00 68.94 252 THR A C 1
ATOM 2013 O O . THR A 1 252 ? -2.680 -11.596 18.560 1.00 68.94 252 THR A O 1
ATOM 2016 N N . ASP A 1 253 ? -2.046 -9.473 18.958 1.00 59.09 253 ASP 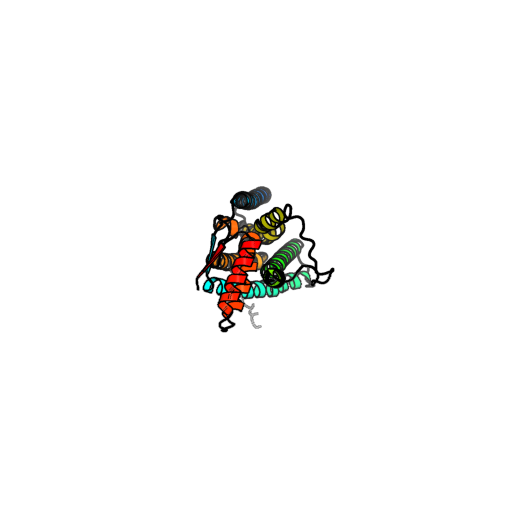A N 1
ATOM 2017 C CA . ASP A 1 253 ? -1.118 -9.797 20.045 1.00 59.09 253 ASP A CA 1
ATOM 2018 C C . ASP A 1 253 ? -1.847 -9.954 21.391 1.00 59.09 253 ASP A C 1
ATOM 2020 O O . ASP A 1 253 ? -1.392 -10.691 22.266 1.00 59.09 253 ASP A O 1
ATOM 2024 N N . GLN A 1 254 ? -3.012 -9.315 21.545 1.00 55.28 254 GLN A N 1
ATOM 2025 C CA . GLN A 1 254 ? -3.809 -9.349 22.777 1.00 55.28 254 GLN A CA 1
ATOM 2026 C C . GLN A 1 254 ? -4.629 -10.637 22.950 1.00 55.28 254 GLN A C 1
ATOM 2028 O O . GLN A 1 254 ? -4.889 -11.035 24.081 1.00 55.28 254 GLN A O 1
ATOM 2033 N N . GLU A 1 255 ? -4.963 -11.357 21.871 1.00 50.19 255 GLU A N 1
ATOM 2034 C CA . GLU A 1 255 ? -5.621 -12.676 21.964 1.00 50.19 255 GLU A CA 1
ATOM 2035 C C . GLU A 1 255 ? -4.712 -13.782 22.549 1.00 50.19 255 GLU A C 1
ATOM 2037 O O . GLU A 1 255 ? -5.199 -14.854 22.907 1.00 50.19 255 GLU A O 1
ATOM 2042 N N . MET A 1 256 ? -3.398 -13.547 22.673 1.00 43.91 256 MET A N 1
ATOM 2043 C CA . MET A 1 256 ? -2.421 -14.547 23.140 1.00 43.91 256 MET A CA 1
ATOM 2044 C C . MET A 1 256 ? -2.106 -14.478 24.643 1.00 43.91 256 MET A C 1
ATOM 2046 O O . MET A 1 256 ? -1.402 -15.355 25.152 1.00 43.91 256 MET A O 1
ATOM 2050 N N . ILE A 1 257 ? -2.628 -13.492 25.379 1.00 45.91 257 ILE A N 1
ATOM 2051 C CA . ILE A 1 257 ? -2.462 -13.410 26.838 1.00 45.91 257 ILE A CA 1
ATOM 2052 C C . ILE A 1 257 ? -3.701 -14.036 27.482 1.00 45.91 257 ILE A C 1
ATOM 2054 O O . ILE A 1 257 ? -4.696 -13.373 27.754 1.00 45.91 257 ILE A O 1
ATOM 2058 N N . GLY A 1 258 ? -3.649 -15.357 27.657 1.00 43.69 258 GLY A N 1
ATOM 2059 C CA . GLY A 1 258 ? -4.708 -16.187 28.237 1.00 43.69 258 GLY A CA 1
ATOM 2060 C C . GLY A 1 258 ? -4.935 -15.991 29.740 1.00 43.69 258 GLY A C 1
ATOM 2061 O O . GLY A 1 258 ? -5.037 -16.985 30.455 1.00 43.69 258 GLY A O 1
ATOM 2062 N N . ASP A 1 259 ? -5.016 -14.747 30.206 1.00 44.03 259 ASP A N 1
ATOM 2063 C CA . ASP A 1 259 ? -5.459 -14.405 31.559 1.00 44.03 259 ASP A CA 1
ATOM 2064 C C . ASP A 1 259 ? -6.925 -13.940 31.534 1.00 44.03 259 ASP A C 1
ATOM 2066 O O . ASP A 1 259 ? -7.416 -13.411 30.534 1.00 44.03 259 ASP A O 1
ATOM 2070 N N . GLU A 1 260 ? -7.646 -14.137 32.643 1.00 49.56 260 GLU A N 1
ATOM 2071 C CA . GLU A 1 260 ? -9.061 -13.750 32.815 1.00 49.56 260 GLU A CA 1
ATOM 2072 C C . GLU A 1 260 ? -9.325 -12.240 32.572 1.00 49.56 260 GLU A C 1
ATOM 2074 O O . GLU A 1 260 ? -10.473 -11.842 32.371 1.00 49.56 260 GLU A O 1
ATOM 2079 N N . ASP A 1 261 ? -8.267 -11.424 32.490 1.00 51.25 261 ASP A N 1
ATOM 2080 C CA . ASP A 1 261 ? -8.278 -9.992 32.166 1.00 51.25 261 ASP A CA 1
ATOM 2081 C C . ASP A 1 261 ? -8.275 -9.677 30.648 1.00 51.25 261 ASP A C 1
ATOM 2083 O O . ASP A 1 261 ? -8.587 -8.552 30.251 1.00 51.25 261 ASP A O 1
ATOM 2087 N N . GLY A 1 262 ? -8.015 -10.656 29.769 1.00 53.53 262 GLY A N 1
ATOM 2088 C CA . GLY A 1 262 ? -7.874 -10.433 28.317 1.00 53.53 262 GLY A CA 1
ATOM 2089 C C . GLY A 1 262 ? -9.145 -9.930 27.614 1.00 53.53 262 GLY A C 1
ATOM 2090 O O . GLY A 1 262 ? -9.079 -9.202 26.624 1.00 53.53 262 GLY A O 1
ATOM 2091 N N . VAL A 1 263 ? -10.331 -10.241 28.151 1.00 55.81 263 VAL A N 1
ATOM 2092 C CA . VAL A 1 263 ? -11.609 -9.695 27.645 1.00 55.81 263 VAL A CA 1
ATOM 2093 C C . VAL A 1 263 ? -11.782 -8.221 28.036 1.00 55.81 263 VAL A C 1
ATOM 2095 O O . VAL A 1 263 ? -12.367 -7.448 27.276 1.00 55.81 263 VAL A O 1
ATOM 2098 N N . GLY A 1 264 ? -11.263 -7.822 29.202 1.00 59.62 264 GLY A N 1
ATOM 2099 C CA . GLY A 1 264 ? -11.277 -6.433 29.662 1.00 59.62 264 GLY A CA 1
ATOM 2100 C C . GLY A 1 264 ? -10.380 -5.542 28.805 1.00 59.62 264 GLY A C 1
ATOM 2101 O O . GLY A 1 264 ? -10.795 -4.450 28.413 1.00 59.62 264 GLY A O 1
ATOM 2102 N N . ASP A 1 265 ? -9.203 -6.044 28.435 1.00 68.50 265 ASP A N 1
ATOM 2103 C CA . ASP A 1 265 ? -8.267 -5.335 27.559 1.00 68.50 265 ASP A CA 1
ATOM 2104 C C . ASP A 1 265 ? -8.812 -5.164 26.133 1.00 68.50 265 ASP A C 1
ATOM 2106 O O . ASP A 1 265 ? -8.698 -4.078 25.558 1.00 68.50 265 ASP A O 1
ATOM 2110 N N . LEU A 1 266 ? -9.512 -6.170 25.594 1.00 71.94 266 LEU A N 1
ATOM 2111 C CA . LEU A 1 266 ? -10.187 -6.064 24.294 1.00 71.94 266 LEU A CA 1
ATOM 2112 C C . LEU A 1 266 ? -11.305 -5.008 24.288 1.00 71.94 266 LEU A C 1
ATOM 2114 O O . LEU A 1 266 ? -11.445 -4.268 23.309 1.00 71.94 266 LEU A O 1
ATOM 2118 N N . ASP A 1 267 ? -12.102 -4.903 25.359 1.00 74.56 267 ASP A N 1
ATOM 2119 C CA . ASP A 1 267 ? -13.148 -3.873 25.448 1.00 74.56 267 ASP A CA 1
ATOM 2120 C C . ASP A 1 267 ? -12.546 -2.468 25.592 1.00 74.56 267 ASP A C 1
ATOM 2122 O O . ASP A 1 267 ? -12.985 -1.538 24.911 1.00 74.56 267 ASP A O 1
ATOM 2126 N N . LYS A 1 268 ? -11.477 -2.315 26.387 1.00 75.81 268 LYS A N 1
ATOM 2127 C CA . LYS A 1 268 ? -10.706 -1.064 26.464 1.00 75.81 268 LYS A CA 1
ATOM 2128 C C . LYS A 1 268 ? -10.176 -0.659 25.085 1.00 75.81 268 LYS A C 1
ATOM 2130 O O . LYS A 1 268 ? -10.324 0.499 24.685 1.00 75.81 268 LYS A O 1
ATOM 2135 N N . TRP A 1 269 ? -9.609 -1.603 24.330 1.00 77.06 269 TRP A N 1
ATOM 2136 C CA . TRP A 1 269 ? -9.089 -1.345 22.984 1.00 77.06 269 TRP A CA 1
ATOM 2137 C C . TRP A 1 269 ? -10.196 -0.934 22.014 1.00 77.06 269 TRP A C 1
ATOM 2139 O O . TRP A 1 269 ? -10.064 0.027 21.254 1.00 77.06 269 TRP A O 1
ATOM 2149 N N . ARG A 1 270 ? -11.345 -1.612 22.085 1.00 75.75 270 ARG A N 1
ATOM 2150 C CA . ARG A 1 270 ? -12.538 -1.271 21.306 1.00 75.75 270 ARG A CA 1
ATOM 2151 C C . ARG A 1 270 ? -13.022 0.147 21.608 1.00 75.75 270 ARG A C 1
ATOM 2153 O O . ARG A 1 270 ? -13.344 0.884 20.677 1.00 75.75 270 ARG A O 1
ATOM 2160 N N . GLN A 1 271 ? -13.061 0.542 22.881 1.00 76.38 271 GLN A N 1
ATOM 2161 C CA . GLN A 1 271 ? -13.456 1.891 23.295 1.00 76.38 271 GLN A CA 1
ATOM 2162 C C . GLN A 1 271 ? -12.471 2.959 22.809 1.00 76.38 271 GLN A C 1
ATOM 2164 O O . GLN A 1 271 ? -12.915 3.997 22.319 1.00 76.38 271 GLN A O 1
ATOM 2169 N N . TYR A 1 272 ? -11.166 2.687 22.880 1.00 77.38 272 TYR A N 1
ATOM 2170 C CA . TYR A 1 272 ? -10.123 3.557 22.330 1.00 77.38 272 TYR A CA 1
ATOM 2171 C C . TYR A 1 272 ? -10.284 3.752 20.815 1.00 77.38 272 TYR A C 1
ATOM 2173 O O . TYR A 1 272 ? -10.321 4.874 20.317 1.00 77.38 272 TYR A O 1
ATOM 2181 N N . ILE A 1 273 ? -10.489 2.672 20.058 1.00 77.31 273 ILE A N 1
ATOM 2182 C CA . ILE A 1 273 ? -10.697 2.784 18.607 1.00 77.31 273 ILE A CA 1
ATOM 2183 C C . ILE A 1 273 ? -11.955 3.604 18.297 1.00 77.31 273 ILE A C 1
ATOM 2185 O O . ILE A 1 273 ? -11.941 4.427 17.380 1.00 77.31 273 ILE A O 1
ATOM 2189 N N . ILE A 1 274 ? -13.033 3.434 19.069 1.00 76.75 274 ILE A N 1
ATOM 2190 C CA . ILE A 1 274 ? -14.252 4.240 18.921 1.00 76.75 274 ILE A CA 1
ATOM 2191 C C . ILE A 1 274 ? -13.986 5.718 19.233 1.00 76.75 274 ILE A C 1
ATOM 2193 O O . ILE A 1 274 ? -14.522 6.574 18.526 1.00 76.75 274 ILE A O 1
ATOM 2197 N N . SER A 1 275 ? -13.196 6.041 20.263 1.00 72.62 275 SER A N 1
ATOM 2198 C CA . SER A 1 275 ? -12.912 7.435 20.622 1.00 72.62 275 SER A CA 1
ATOM 2199 C C . SER A 1 275 ? -12.080 8.148 19.562 1.00 72.62 275 SER A C 1
ATOM 2201 O O . SER A 1 275 ? -12.394 9.292 19.234 1.00 72.62 275 SER A O 1
ATOM 2203 N N . GLU A 1 276 ? -11.085 7.462 18.996 1.00 72.38 276 GLU A N 1
ATOM 2204 C CA . GLU A 1 276 ? -10.175 8.030 17.995 1.00 72.38 276 GLU A CA 1
ATOM 2205 C C . GLU A 1 276 ? -10.802 8.076 16.595 1.00 72.38 276 GLU A C 1
ATOM 2207 O O . GLU A 1 276 ? -10.774 9.101 15.916 1.00 72.38 276 GLU A O 1
ATOM 2212 N N . SER A 1 277 ? -11.427 6.981 16.152 1.00 69.69 277 SER A N 1
ATOM 2213 C CA . SER A 1 277 ? -11.926 6.859 14.773 1.00 69.69 277 SER A CA 1
ATOM 2214 C C . SER A 1 277 ? -13.418 7.168 14.618 1.00 69.69 277 SER A C 1
ATOM 2216 O O . SER A 1 277 ? -13.893 7.446 13.516 1.00 69.69 277 SER A O 1
ATOM 2218 N N . GLY A 1 278 ? -14.202 7.090 15.697 1.00 69.69 278 GLY A N 1
ATOM 2219 C CA . GLY A 1 278 ? -15.665 7.141 15.636 1.00 69.69 278 GLY A CA 1
ATOM 2220 C C . GLY A 1 278 ? -16.321 5.892 15.027 1.00 69.69 278 GLY A C 1
ATOM 2221 O O . GLY A 1 278 ? -17.524 5.926 14.749 1.00 69.69 278 GLY A O 1
ATOM 2222 N N . VAL A 1 279 ? -15.563 4.811 14.803 1.00 73.31 279 VAL A N 1
ATOM 2223 C CA . VAL A 1 279 ? -16.044 3.544 14.232 1.00 73.31 279 VAL A CA 1
ATOM 2224 C C . VAL A 1 279 ? -16.173 2.487 15.323 1.00 73.31 279 VAL A C 1
ATOM 2226 O O . VAL A 1 279 ? -15.214 2.162 16.015 1.00 73.31 279 VAL A O 1
ATOM 2229 N N . GLU A 1 280 ? -17.361 1.900 15.451 1.00 78.88 280 GLU A N 1
ATOM 2230 C CA . GLU A 1 280 ? -17.587 0.751 16.325 1.00 78.88 280 GLU A CA 1
ATOM 2231 C C . GLU A 1 280 ? -17.145 -0.547 15.639 1.00 78.88 280 GLU A C 1
ATOM 2233 O O . GLU A 1 280 ? -17.702 -0.937 14.610 1.00 78.88 280 GLU A O 1
ATOM 2238 N N . LEU A 1 281 ? -16.165 -1.237 16.228 1.00 75.25 281 LEU A N 1
ATOM 2239 C CA . LEU A 1 281 ? -15.724 -2.549 15.761 1.00 75.25 281 LEU A CA 1
ATOM 2240 C C . LEU A 1 281 ? -16.622 -3.669 16.294 1.00 75.25 281 LEU A C 1
ATOM 2242 O O . LEU A 1 281 ? -16.992 -3.681 17.472 1.00 75.25 281 LEU A O 1
ATOM 2246 N N . ILE A 1 282 ? -16.946 -4.621 15.424 1.00 79.31 282 ILE A N 1
ATOM 2247 C CA . ILE A 1 282 ? -17.577 -5.901 15.756 1.00 79.31 282 ILE A CA 1
ATOM 2248 C C . ILE A 1 282 ? -16.547 -6.983 15.438 1.00 79.31 282 ILE A C 1
ATOM 2250 O O . ILE A 1 282 ? -16.204 -7.183 14.276 1.00 79.31 282 ILE A O 1
ATOM 2254 N N . ILE A 1 283 ? -16.012 -7.631 16.471 1.00 74.19 283 ILE A N 1
ATOM 2255 C CA . ILE A 1 283 ? -14.927 -8.605 16.328 1.00 74.19 283 ILE A CA 1
ATOM 2256 C C . ILE A 1 283 ? -15.531 -9.993 16.116 1.00 74.19 283 ILE A C 1
ATOM 2258 O O . ILE A 1 283 ? -16.334 -10.460 16.924 1.00 74.19 283 ILE A O 1
ATOM 2262 N N . HIS A 1 284 ? -15.135 -10.637 15.023 1.00 70.88 284 HIS A N 1
ATOM 2263 C CA . HIS A 1 284 ? -15.440 -12.026 14.703 1.00 70.88 284 HIS A CA 1
ATOM 2264 C C . HIS A 1 284 ? -14.151 -12.840 14.846 1.00 70.88 284 HIS A C 1
ATOM 2266 O O . HIS A 1 284 ? -13.165 -12.554 14.154 1.00 70.88 284 HIS A O 1
ATOM 2272 N N . ALA A 1 285 ? -14.179 -13.826 15.744 1.00 60.72 285 ALA A N 1
ATOM 2273 C CA . ALA A 1 285 ? -13.110 -14.810 15.919 1.00 60.72 285 ALA A CA 1
ATOM 2274 C C . ALA A 1 285 ? -13.005 -15.740 14.697 1.00 60.72 285 ALA A C 1
ATOM 2276 O O . ALA A 1 285 ? -14.069 -16.193 14.206 1.00 60.72 285 ALA A O 1
#

Radius of gyration: 25.57 Å; chains: 1; bounding box: 67×56×89 Å

Foldseek 3Di:
DDDDDDDDDPPDDPPDPPLPDQPDQPDPVQPVVLVVVLVVLVVVLVVLLVVQLPFDWDLAKEFELVLLVVLVVLLVVLLVCLVVVLVVLVCVCVDPPPDDPVLVVLSVLLNVLSVLVNVLSCVLQPLPVVVVLLVLVVVVVVCVVPDPPPDDPVRPPPPPPPPPQVVVVSVLLSADPSSLVSLVSLVSLVVCCVSSVDGCVSSVSSVVSLVSLVVSLVSLVVRMDRTPRDSVSCSSRVSNSSNVSSLVVVVNVLVPPPDPCSVVVVVSSQVSCCVSPSYRYDYDD

pLDDT: mean 74.17, std 15.88, range [30.56, 95.44]

Organism: Prymnesium parvum (NCBI:txid97485)

Secondary structure (DSSP, 8-state):
-----PPPPPPPPPPPPTTSSPPPPSSS-HHHHHHHHHHHHHHHHHHHHHHHHTSPBPSEEEEEHHHHHHHHHHHHHHHHHHHHHTHHHHHHHHSSS---HHHHHHHHHHHHHHHHHHHHHHHHT--HHHHHHHHHHHHHHHGGGS-TTSS-TTT------TTSHHHHHHHHTT--HHHHHHHHHHHHHHHHHHTTSS-TTTTHHHHHHHHHHHHHHHHHHHHB--BS--HHHHHH-HHHHHHHHHHHHHHHHHTT--STTHHHHHHHHHHHHHHHH--EEEEE-